Protein AF-A0A947CIT0-F1 (afdb_monomer)

pLDDT: mean 82.23, std 13.92, range [41.47, 97.0]

Mean predicted aligned error: 8.57 Å

Secondary structure (DSSP, 8-state):
-HHHHHHHHHHHHHHHHHTTT-HHHHHHHHHHHHHHHHHTT-TT----HHHHHHHHHHHHHHHHHHHHTTPSSP--HHHHHHHHHHHHHHHHHHHHHHHHHHSSSS-TTS-GGGGHHHHHHHHHHHHHHHHHHTT--HHHHHHHHHHHHHHHHHHHHHHHHHHTT-HHHHHHHHHHHHHHHHHHHHHHHHHHHT--------

Radius of gyration: 18.53 Å; Cα contacts (8 Å, |Δi|>4): 194; chains: 1; bounding box: 46×42×60 Å

Solvent-accessible surface area (backbone atoms only — not comparable to full-atom values): 10654 Å² total; per-residue (Å²): 112,73,68,60,56,50,52,44,53,49,49,53,51,47,34,68,68,47,28,82,81,37,58,35,58,30,31,48,41,53,7,50,51,53,25,47,62,54,37,67,84,43,75,69,36,55,65,33,58,66,34,50,51,50,17,50,50,44,26,51,48,44,49,54,31,42,61,32,55,67,43,82,75,68,87,46,75,66,38,52,49,50,34,50,51,54,52,50,52,51,49,49,52,48,47,49,50,9,26,75,60,50,76,33,67,63,60,88,89,35,57,77,76,25,58,54,40,44,52,49,47,51,53,49,47,53,51,50,51,49,65,71,30,74,88,43,64,43,56,64,26,24,53,50,46,51,51,54,55,61,56,46,53,39,46,46,52,17,21,48,27,45,22,61,66,38,54,69,62,17,48,54,41,38,51,51,35,53,50,50,54,49,51,55,51,50,54,49,52,59,60,60,70,63,76,65,79,86,72,80,86,126

Structure (mmCIF, N/CA/C/O backbone):
data_AF-A0A947CIT0-F1
#
_entry.id   AF-A0A947CIT0-F1
#
loop_
_atom_site.group_PDB
_atom_site.id
_atom_site.type_symbol
_atom_site.label_atom_id
_atom_site.label_alt_id
_atom_site.label_comp_id
_atom_site.label_asym_id
_atom_site.label_entity_id
_atom_site.label_seq_id
_atom_site.pdbx_PDB_ins_code
_atom_site.Cartn_x
_atom_site.Cartn_y
_atom_site.Cartn_z
_atom_site.occupancy
_atom_site.B_iso_or_equiv
_atom_site.auth_seq_id
_atom_site.auth_comp_id
_atom_site.auth_asym_id
_atom_site.auth_atom_id
_atom_site.pdbx_PDB_model_num
ATOM 1 N N . GLY A 1 1 ? 23.948 -4.197 2.571 1.00 47.12 1 GLY A N 1
ATOM 2 C CA . GLY A 1 1 ? 23.242 -5.017 3.576 1.00 47.12 1 GLY A CA 1
ATOM 3 C C . GLY A 1 1 ? 23.151 -4.313 4.918 1.00 47.12 1 GLY A C 1
ATOM 4 O O . GLY A 1 1 ? 22.131 -3.702 5.196 1.00 47.12 1 GLY A O 1
ATOM 5 N N . MET A 1 2 ? 24.228 -4.338 5.711 1.00 47.59 2 MET A N 1
ATOM 6 C CA . MET A 1 2 ? 24.248 -3.911 7.123 1.00 47.59 2 MET A CA 1
ATOM 7 C C . MET A 1 2 ? 23.732 -2.482 7.395 1.00 47.59 2 MET A C 1
ATOM 9 O O . MET A 1 2 ? 22.996 -2.280 8.356 1.00 47.59 2 MET A O 1
ATOM 13 N N . ASN A 1 3 ? 24.018 -1.517 6.513 1.00 56.19 3 ASN A N 1
ATOM 14 C CA . ASN A 1 3 ? 23.550 -0.131 6.671 1.00 56.19 3 ASN A CA 1
ATOM 15 C C . ASN A 1 3 ? 22.021 0.009 6.549 1.00 56.19 3 ASN A C 1
ATOM 17 O O . ASN A 1 3 ? 21.419 0.754 7.313 1.00 56.19 3 ASN A O 1
ATOM 21 N N . ILE A 1 4 ? 21.370 -0.739 5.648 1.00 60.84 4 ILE A N 1
ATOM 22 C CA . ILE A 1 4 ? 19.907 -0.676 5.444 1.00 60.84 4 ILE A CA 1
ATOM 23 C C . ILE A 1 4 ? 19.179 -1.299 6.640 1.00 60.84 4 ILE A C 1
ATOM 25 O O . ILE A 1 4 ? 18.171 -0.771 7.111 1.00 60.84 4 ILE A O 1
ATOM 29 N N . THR A 1 5 ? 19.725 -2.384 7.190 1.00 62.94 5 THR A N 1
ATOM 30 C CA . THR A 1 5 ? 19.199 -3.021 8.401 1.00 62.94 5 THR A CA 1
ATOM 31 C C . THR A 1 5 ? 19.305 -2.090 9.612 1.00 62.94 5 THR A C 1
ATOM 33 O O . THR A 1 5 ? 18.353 -1.983 10.381 1.00 62.94 5 THR A O 1
ATOM 36 N N . LEU A 1 6 ? 20.416 -1.351 9.741 1.00 57.78 6 LEU A N 1
ATOM 37 C CA . LEU A 1 6 ? 20.604 -0.334 10.781 1.00 57.78 6 LEU A CA 1
ATOM 38 C C . LEU A 1 6 ? 19.629 0.839 10.631 1.00 57.78 6 LEU A C 1
ATOM 40 O O . LEU A 1 6 ? 19.027 1.246 11.619 1.00 57.78 6 LEU A O 1
ATOM 44 N N . PHE A 1 7 ? 19.409 1.336 9.410 1.00 64.12 7 PHE A N 1
ATOM 45 C CA . PHE A 1 7 ? 18.396 2.364 9.149 1.00 64.12 7 PHE A CA 1
ATOM 46 C C . PHE A 1 7 ? 16.979 1.875 9.458 1.00 64.12 7 PHE A C 1
ATOM 48 O O . PHE A 1 7 ? 16.178 2.626 10.010 1.00 64.12 7 PHE A O 1
ATOM 55 N N . THR A 1 8 ? 16.677 0.608 9.170 1.00 59.50 8 THR A N 1
ATOM 56 C CA . THR A 1 8 ? 15.383 -0.004 9.507 1.00 59.50 8 THR A CA 1
ATOM 57 C C . THR A 1 8 ? 15.206 -0.087 11.021 1.00 59.50 8 THR A C 1
ATOM 59 O O . THR A 1 8 ? 14.190 0.359 11.549 1.00 59.50 8 THR A O 1
ATOM 62 N N . ALA A 1 9 ? 16.215 -0.586 11.739 1.00 58.84 9 ALA A N 1
ATOM 63 C CA . ALA A 1 9 ? 16.207 -0.664 13.197 1.00 58.84 9 ALA A CA 1
ATOM 64 C C . ALA A 1 9 ? 16.113 0.727 13.850 1.00 58.84 9 ALA A C 1
ATOM 66 O O . ALA A 1 9 ? 15.339 0.919 14.787 1.00 58.84 9 ALA A O 1
ATOM 67 N N . ALA A 1 10 ? 16.828 1.720 13.314 1.00 60.22 10 ALA A N 1
ATOM 68 C CA . ALA A 1 10 ? 16.750 3.110 13.751 1.00 60.22 10 ALA A CA 1
ATOM 69 C C . ALA A 1 10 ? 15.368 3.723 13.475 1.00 60.22 10 ALA A C 1
ATOM 71 O O . ALA A 1 10 ? 14.824 4.409 14.335 1.00 60.22 10 ALA A O 1
ATOM 72 N N . GLY A 1 11 ? 14.755 3.426 12.326 1.00 60.66 11 GLY A N 1
ATOM 73 C CA . GLY A 1 11 ? 13.383 3.827 12.009 1.00 60.66 11 GLY A CA 1
ATOM 74 C C . GLY A 1 11 ? 12.355 3.209 12.962 1.00 60.66 11 GLY A C 1
ATOM 75 O O . GLY A 1 11 ? 11.444 3.899 13.416 1.00 60.66 11 GLY A O 1
ATOM 76 N N . VAL A 1 12 ? 12.531 1.940 13.339 1.00 59.31 12 VAL A N 1
ATOM 77 C CA . VAL A 1 12 ? 11.700 1.261 14.350 1.00 59.31 12 VAL A CA 1
ATOM 78 C C . VAL A 1 12 ? 11.893 1.879 15.742 1.00 59.31 12 VAL A C 1
ATOM 80 O O . VAL A 1 12 ? 10.920 2.087 16.467 1.00 59.31 12 VAL A O 1
ATOM 83 N N . LEU A 1 13 ? 13.125 2.228 16.122 1.00 54.72 13 LEU A N 1
ATOM 84 C CA . LEU A 1 13 ? 13.412 2.921 17.385 1.00 54.72 13 LEU A CA 1
ATOM 85 C C . LEU A 1 13 ? 12.825 4.338 17.409 1.00 54.72 13 LEU A C 1
ATOM 87 O O . LEU A 1 13 ? 12.224 4.733 18.407 1.00 54.72 13 LEU A O 1
ATOM 91 N N . PHE A 1 14 ? 12.925 5.075 16.302 1.00 58.66 14 PHE A N 1
ATOM 92 C CA . PHE A 1 14 ? 12.300 6.386 16.139 1.00 58.66 14 PHE A CA 1
ATOM 93 C C . PHE A 1 14 ? 10.770 6.291 16.218 1.00 58.66 14 PHE A C 1
ATOM 95 O O . PHE A 1 14 ? 10.146 7.065 16.937 1.00 58.66 14 PHE A O 1
ATOM 102 N N . TYR A 1 15 ? 10.154 5.288 15.584 1.00 55.25 15 TYR A N 1
ATOM 103 C CA . TYR A 1 15 ? 8.725 4.998 15.750 1.00 55.25 15 TYR A CA 1
ATOM 104 C C . TYR A 1 15 ? 8.348 4.795 17.221 1.00 55.25 15 TYR A C 1
ATOM 106 O O . TYR A 1 15 ? 7.379 5.390 17.696 1.00 55.25 15 TYR A O 1
ATOM 114 N N . ASN A 1 16 ? 9.133 4.002 17.952 1.00 56.44 16 ASN A N 1
ATOM 115 C CA . ASN A 1 16 ? 8.895 3.749 19.371 1.00 56.44 16 ASN A CA 1
ATOM 116 C C . ASN A 1 16 ? 9.061 5.015 20.234 1.00 56.44 16 ASN A C 1
ATOM 118 O O . ASN A 1 16 ? 8.352 5.161 21.230 1.00 56.44 16 ASN A O 1
ATOM 122 N N . ALA A 1 17 ? 9.942 5.942 19.846 1.00 52.97 17 ALA A N 1
ATOM 123 C CA . ALA A 1 17 ? 10.183 7.195 20.563 1.00 52.97 17 ALA A CA 1
ATOM 124 C C . ALA A 1 17 ? 9.144 8.291 20.248 1.00 52.97 17 ALA A C 1
ATOM 126 O O . ALA A 1 17 ? 8.667 8.976 21.152 1.00 52.97 17 ALA A O 1
ATOM 127 N N . THR A 1 18 ? 8.770 8.465 18.977 1.00 55.25 18 THR A N 1
ATOM 128 C CA . THR A 1 18 ? 7.968 9.609 18.500 1.00 55.25 18 THR A CA 1
ATOM 129 C C . THR A 1 18 ? 6.501 9.252 18.254 1.00 55.25 18 THR A C 1
ATOM 131 O O . THR A 1 18 ? 5.612 10.090 18.432 1.00 55.25 18 THR A O 1
ATOM 134 N N . GLY A 1 19 ? 6.214 7.993 17.905 1.00 50.88 19 GLY A N 1
ATOM 135 C CA . GLY A 1 19 ? 4.862 7.510 17.606 1.00 50.88 19 GLY A CA 1
ATOM 136 C C . GLY A 1 19 ? 3.901 7.589 18.794 1.00 50.88 19 GLY A C 1
ATOM 137 O O . GLY A 1 19 ? 2.688 7.648 18.600 1.00 50.88 19 GLY A O 1
ATOM 138 N N . LYS A 1 20 ? 4.429 7.671 20.024 1.00 52.78 20 LYS A N 1
ATOM 139 C CA . LYS A 1 20 ? 3.636 7.848 21.249 1.00 52.78 20 LYS A CA 1
ATOM 140 C C . LYS A 1 20 ? 3.019 9.250 21.374 1.00 52.78 20 LYS A C 1
ATOM 142 O O . LYS A 1 20 ? 2.023 9.399 22.077 1.00 52.78 20 LYS A O 1
ATOM 147 N N . TYR A 1 21 ? 3.573 10.252 20.685 1.00 57.75 21 TYR A N 1
ATOM 148 C CA . TYR A 1 21 ? 3.187 11.660 20.853 1.00 57.75 21 TYR A CA 1
ATOM 149 C C . TYR A 1 21 ? 2.573 12.286 19.594 1.00 57.75 21 TYR A C 1
ATOM 151 O O . TYR A 1 21 ? 1.780 13.217 19.714 1.00 57.75 21 TYR A O 1
ATOM 159 N N . ILE A 1 22 ? 2.876 11.764 18.395 1.00 70.81 22 ILE A N 1
ATOM 160 C CA . ILE A 1 22 ? 2.323 12.265 17.125 1.00 70.81 22 ILE A CA 1
ATOM 161 C C . ILE A 1 22 ? 1.808 11.085 16.274 1.00 70.81 22 ILE A C 1
ATOM 163 O O . ILE A 1 22 ? 2.605 10.416 15.609 1.00 70.81 22 ILE A O 1
ATOM 167 N N . PRO A 1 23 ? 0.480 10.837 16.229 1.00 75.12 23 PRO A N 1
ATOM 168 C CA . PRO A 1 23 ? -0.116 9.717 15.487 1.00 75.12 23 PRO A CA 1
ATOM 169 C C . PRO A 1 23 ? 0.290 9.645 14.008 1.00 75.12 23 PRO A C 1
ATOM 171 O O . PRO A 1 23 ? 0.505 8.559 13.472 1.00 75.12 23 PRO A O 1
ATOM 174 N N . ALA A 1 24 ? 0.441 10.804 13.356 1.00 75.25 24 ALA A N 1
ATOM 175 C CA . ALA A 1 24 ? 0.842 10.909 11.952 1.00 75.25 24 ALA A CA 1
ATOM 176 C C . ALA A 1 24 ? 2.243 10.353 11.693 1.00 75.25 24 ALA A C 1
ATOM 178 O O . ALA A 1 24 ? 2.447 9.638 10.714 1.00 75.25 24 ALA A O 1
ATOM 179 N N . VAL A 1 25 ? 3.184 10.623 12.602 1.00 76.50 25 VAL A N 1
ATOM 180 C CA . VAL A 1 25 ? 4.543 10.082 12.515 1.00 76.50 25 VAL A CA 1
ATOM 181 C C . VAL A 1 25 ? 4.488 8.568 12.654 1.00 76.50 25 VAL A C 1
ATOM 183 O O . VAL A 1 25 ? 5.034 7.869 11.811 1.00 76.50 25 VAL A O 1
ATOM 186 N N . GLY A 1 26 ? 3.741 8.063 13.641 1.00 79.75 26 GLY A N 1
ATOM 187 C CA . GLY A 1 26 ? 3.588 6.627 13.852 1.00 79.75 26 GLY A CA 1
ATOM 188 C C . GLY A 1 26 ? 3.079 5.891 12.606 1.00 79.75 26 GLY A C 1
ATOM 189 O O . GLY A 1 26 ? 3.696 4.938 12.129 1.00 79.75 26 GLY A O 1
ATOM 190 N N . VAL A 1 27 ? 1.968 6.360 12.041 1.00 84.44 27 VAL A N 1
ATOM 191 C CA . VAL A 1 27 ? 1.357 5.758 10.848 1.00 84.44 27 VAL A CA 1
ATOM 192 C C . VAL A 1 27 ? 2.278 5.818 9.627 1.00 84.44 27 VAL A C 1
ATOM 194 O O . VAL A 1 27 ? 2.370 4.840 8.880 1.00 84.44 27 VAL A O 1
ATOM 197 N N 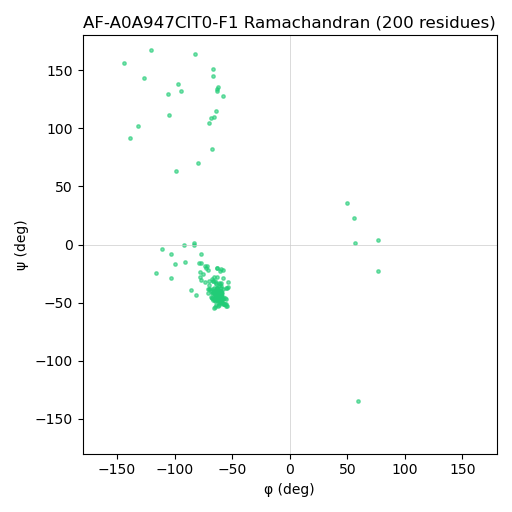. LEU A 1 28 ? 2.997 6.925 9.435 1.00 85.12 28 LEU A N 1
ATOM 198 C CA . LEU A 1 28 ? 3.967 7.045 8.351 1.00 85.12 28 LEU A CA 1
ATOM 199 C C . LEU A 1 28 ? 5.129 6.064 8.530 1.00 85.12 28 LEU A C 1
ATOM 201 O O . LEU A 1 28 ? 5.500 5.382 7.576 1.00 85.12 28 LEU A O 1
ATOM 205 N N . THR A 1 29 ? 5.670 5.934 9.745 1.00 83.81 29 THR A N 1
ATOM 206 C CA . THR A 1 29 ? 6.785 5.016 9.989 1.00 83.81 29 THR A CA 1
ATOM 207 C C . THR A 1 29 ? 6.394 3.562 9.763 1.00 83.81 29 THR A C 1
ATOM 209 O O . THR A 1 29 ? 7.212 2.813 9.246 1.00 83.81 29 THR A O 1
ATOM 212 N N . ILE A 1 30 ? 5.151 3.153 10.049 1.00 85.81 30 ILE A N 1
ATOM 213 C CA . ILE A 1 30 ? 4.672 1.806 9.685 1.00 85.81 30 ILE A CA 1
ATOM 214 C C . ILE A 1 30 ? 4.839 1.568 8.179 1.00 85.81 30 ILE A C 1
ATOM 216 O O . ILE A 1 30 ? 5.354 0.521 7.785 1.00 85.81 30 ILE A O 1
ATOM 220 N N . GLY A 1 31 ? 4.451 2.538 7.346 1.00 85.38 31 GLY A N 1
ATOM 221 C CA . GLY A 1 31 ? 4.656 2.468 5.898 1.00 85.38 31 GLY A CA 1
ATOM 222 C C . GLY A 1 31 ? 6.133 2.356 5.525 1.00 85.38 31 GLY A C 1
ATOM 223 O O . GLY A 1 31 ? 6.511 1.462 4.770 1.00 85.38 31 GLY A O 1
ATOM 224 N N . LEU A 1 32 ? 6.979 3.212 6.102 1.00 84.94 32 LEU A N 1
ATOM 225 C CA . LEU A 1 32 ? 8.422 3.224 5.832 1.00 84.94 32 LEU A CA 1
ATOM 226 C C . LEU A 1 32 ? 9.118 1.932 6.258 1.00 84.94 32 LEU A C 1
ATOM 228 O O . LEU A 1 32 ? 10.000 1.452 5.557 1.00 84.94 32 LEU A O 1
ATOM 232 N N . VAL A 1 33 ? 8.704 1.333 7.373 1.00 85.69 33 VAL A N 1
ATOM 233 C CA . VAL A 1 33 ? 9.224 0.042 7.833 1.00 85.69 33 VAL A CA 1
ATOM 234 C C . VAL A 1 33 ? 8.877 -1.053 6.825 1.00 85.69 33 VAL A C 1
ATOM 236 O O . VAL A 1 33 ? 9.736 -1.866 6.498 1.00 85.69 33 VAL A O 1
ATOM 239 N N . HIS A 1 34 ? 7.656 -1.073 6.280 1.00 85.12 34 HIS A N 1
ATOM 240 C CA . HIS A 1 34 ? 7.293 -2.039 5.234 1.00 85.12 34 HIS A CA 1
ATOM 241 C C . HIS A 1 34 ? 8.097 -1.812 3.946 1.00 85.12 34 HIS A C 1
ATOM 243 O O . HIS A 1 34 ? 8.578 -2.776 3.352 1.00 85.12 34 HIS A O 1
ATOM 249 N N . ALA A 1 35 ? 8.311 -0.551 3.558 1.00 84.12 35 ALA A N 1
ATOM 250 C CA . ALA A 1 35 ? 9.174 -0.202 2.433 1.00 84.12 35 ALA A CA 1
ATOM 251 C C . ALA A 1 35 ? 10.613 -0.707 2.641 1.00 84.12 35 ALA A C 1
ATOM 253 O O . ALA A 1 35 ? 11.190 -1.348 1.766 1.00 84.12 35 ALA A O 1
ATOM 254 N N . ALA A 1 36 ? 11.170 -0.478 3.832 1.00 83.19 36 ALA A N 1
ATOM 255 C CA . ALA A 1 36 ? 12.531 -0.864 4.181 1.00 83.19 36 ALA A CA 1
ATOM 256 C C . ALA A 1 36 ? 12.756 -2.381 4.095 1.00 83.19 36 ALA A C 1
ATOM 258 O O . ALA A 1 36 ? 13.774 -2.819 3.560 1.00 83.19 36 ALA A O 1
ATOM 259 N N . HIS A 1 37 ? 11.785 -3.193 4.527 1.00 82.50 37 HIS A N 1
ATOM 260 C CA . HIS A 1 37 ? 11.864 -4.650 4.375 1.00 82.50 37 HIS A CA 1
ATOM 261 C C . HIS A 1 37 ? 11.930 -5.085 2.906 1.00 82.50 37 HIS A C 1
ATOM 263 O O . HIS A 1 37 ? 12.650 -6.027 2.582 1.00 82.50 37 HIS A O 1
ATOM 269 N N . MET A 1 38 ? 11.232 -4.390 2.003 1.00 82.19 38 MET A N 1
ATOM 270 C CA . MET A 1 38 ? 11.294 -4.695 0.571 1.00 82.19 38 MET A CA 1
ATOM 271 C C . MET A 1 38 ? 12.603 -4.259 -0.097 1.00 82.19 38 MET A C 1
ATOM 273 O O . MET A 1 38 ? 12.953 -4.786 -1.151 1.00 82.19 38 MET A O 1
ATOM 277 N N . PHE A 1 39 ? 13.369 -3.362 0.523 1.00 78.69 39 PHE A N 1
ATOM 278 C CA . PHE A 1 39 ? 14.706 -3.008 0.046 1.00 78.69 39 PHE A CA 1
ATOM 279 C C . PHE A 1 39 ? 15.792 -4.015 0.408 1.00 78.69 39 PHE A C 1
ATOM 281 O O . PHE A 1 39 ? 16.858 -3.994 -0.202 1.00 78.69 39 PHE A O 1
ATOM 288 N N . ILE A 1 40 ? 15.533 -4.921 1.354 1.00 72.88 40 ILE A N 1
ATOM 289 C CA . ILE A 1 40 ? 16.475 -5.992 1.696 1.00 72.88 40 ILE A CA 1
ATOM 290 C C . ILE A 1 40 ? 16.811 -6.844 0.455 1.00 72.88 40 ILE A C 1
ATOM 292 O O . ILE A 1 40 ? 17.999 -6.997 0.168 1.00 72.88 40 ILE A O 1
ATOM 296 N N . PRO A 1 41 ? 15.827 -7.355 -0.319 1.00 71.25 41 PRO A N 1
ATOM 297 C CA . PRO A 1 41 ? 16.118 -8.039 -1.579 1.00 71.25 41 PRO A CA 1
ATOM 298 C C . PRO A 1 41 ? 16.455 -7.072 -2.731 1.00 71.25 41 PRO A C 1
ATOM 300 O O . PRO A 1 41 ? 17.251 -7.418 -3.600 1.00 71.25 41 PRO A O 1
ATOM 303 N N . ASN A 1 42 ? 15.903 -5.853 -2.738 1.00 70.75 42 ASN A N 1
ATOM 304 C CA . ASN A 1 42 ? 16.077 -4.866 -3.811 1.00 70.75 42 ASN A CA 1
ATOM 305 C C . ASN A 1 42 ? 17.159 -3.816 -3.483 1.00 70.75 42 ASN A C 1
ATOM 307 O O . ASN A 1 42 ? 16.884 -2.622 -3.360 1.00 70.75 42 ASN A O 1
ATOM 311 N N . HIS A 1 43 ? 18.403 -4.269 -3.326 1.00 68.12 43 HIS A N 1
ATOM 312 C CA . HIS A 1 43 ? 19.526 -3.410 -2.930 1.00 68.12 43 HIS A CA 1
ATOM 313 C C . HIS A 1 43 ? 19.993 -2.434 -4.024 1.00 68.12 43 HIS A C 1
ATOM 315 O O . HIS A 1 43 ? 20.665 -1.456 -3.708 1.00 68.12 43 HIS A O 1
ATOM 321 N N . GLN A 1 44 ? 19.647 -2.693 -5.288 1.00 65.44 44 GLN A N 1
ATOM 322 C CA . GLN A 1 44 ? 20.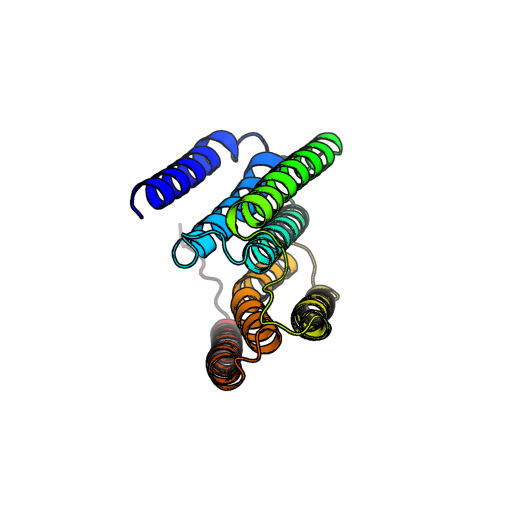017 -1.857 -6.439 1.00 65.44 44 GLN A CA 1
ATOM 323 C C . GLN A 1 44 ? 18.964 -0.791 -6.768 1.00 65.44 44 GLN A C 1
ATOM 325 O O . GLN A 1 44 ? 19.155 -0.015 -7.697 1.00 65.44 44 GLN A O 1
ATOM 330 N N . LEU A 1 45 ? 17.856 -0.745 -6.012 1.00 69.75 45 LEU A N 1
ATOM 331 C CA . LEU A 1 45 ? 16.729 0.165 -6.245 1.00 69.75 45 LEU A CA 1
ATOM 332 C C . LEU A 1 45 ? 16.133 0.060 -7.660 1.00 69.75 45 LEU A C 1
ATOM 334 O O . LEU A 1 45 ? 15.458 0.979 -8.111 1.00 69.75 45 LEU A O 1
ATOM 338 N N . SER A 1 46 ? 16.325 -1.073 -8.339 1.00 70.06 46 SER A N 1
ATOM 339 C CA . SER A 1 46 ? 15.964 -1.249 -9.750 1.00 70.06 46 SER A CA 1
ATOM 340 C C . SER A 1 46 ? 14.456 -1.194 -9.987 1.00 70.06 46 SER A C 1
ATOM 342 O O . SER A 1 46 ? 14.008 -0.798 -11.055 1.00 70.06 46 SER A O 1
ATOM 344 N N . PHE A 1 47 ? 13.658 -1.577 -8.983 1.00 78.31 47 PHE A N 1
ATOM 345 C CA . PHE A 1 47 ? 12.200 -1.557 -9.090 1.00 78.31 47 PHE A CA 1
ATOM 346 C C . PHE A 1 47 ? 11.518 -1.046 -7.816 1.00 78.31 47 PHE A C 1
ATOM 348 O O . PHE A 1 47 ? 11.240 -1.796 -6.878 1.00 78.31 47 PHE A O 1
ATOM 355 N N . THR A 1 48 ? 11.263 0.263 -7.758 1.00 88.12 48 THR A N 1
ATOM 356 C CA . THR A 1 48 ? 10.727 0.944 -6.564 1.00 88.12 48 THR A CA 1
ATOM 357 C C . THR A 1 48 ? 9.199 1.027 -6.523 1.00 88.12 48 THR A C 1
ATOM 359 O O . THR A 1 48 ? 8.638 1.252 -5.450 1.00 88.12 48 THR A O 1
ATOM 36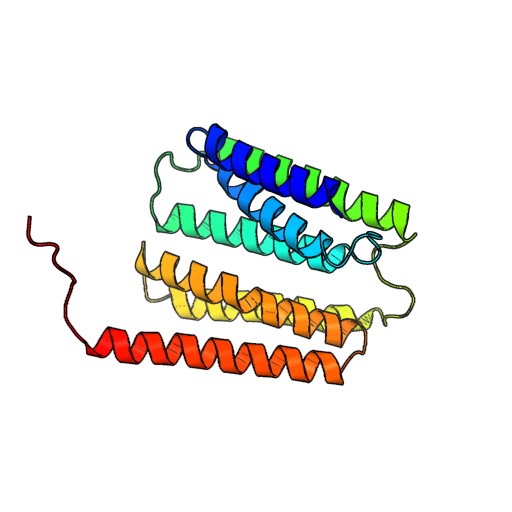2 N N . LEU A 1 49 ? 8.497 0.776 -7.637 1.00 90.94 49 LEU A N 1
ATOM 363 C CA . LEU A 1 49 ? 7.027 0.790 -7.686 1.00 90.94 49 LEU A CA 1
ATOM 364 C C . LEU A 1 49 ? 6.360 -0.227 -6.734 1.00 90.94 49 LEU A C 1
ATOM 366 O O . LEU A 1 49 ? 5.422 0.166 -6.031 1.00 90.94 49 LEU A O 1
ATOM 370 N N . PRO A 1 50 ? 6.829 -1.488 -6.615 1.00 90.44 50 PRO A N 1
ATOM 371 C CA . PRO A 1 50 ? 6.291 -2.422 -5.625 1.00 90.44 50 PRO A CA 1
ATOM 372 C C . PRO A 1 50 ? 6.487 -1.944 -4.188 1.00 90.44 50 PRO A C 1
ATOM 374 O O . PRO A 1 50 ? 5.564 -2.019 -3.377 1.00 90.44 50 PRO A O 1
ATOM 377 N N . VAL A 1 51 ? 7.668 -1.391 -3.897 1.00 91.62 51 VAL A N 1
ATOM 378 C CA . VAL A 1 51 ? 8.020 -0.837 -2.583 1.00 91.62 51 VAL A CA 1
ATOM 379 C C . VAL A 1 51 ? 7.078 0.313 -2.229 1.00 91.62 51 VAL A C 1
ATOM 381 O O . VAL A 1 51 ? 6.538 0.371 -1.123 1.00 91.62 51 VAL A O 1
ATOM 384 N N . TRP A 1 52 ? 6.825 1.201 -3.192 1.00 94.12 52 TRP A N 1
ATOM 385 C CA . TRP A 1 52 ? 5.939 2.348 -3.027 1.00 94.12 52 TRP A CA 1
ATOM 386 C C . TRP A 1 52 ? 4.485 1.932 -2.796 1.00 94.12 52 TRP A C 1
ATOM 388 O O . TRP A 1 52 ? 3.815 2.477 -1.911 1.00 94.12 52 TRP A O 1
ATOM 398 N N . LEU A 1 53 ? 4.000 0.938 -3.545 1.00 94.62 53 LEU A N 1
ATOM 399 C CA . LEU A 1 53 ? 2.651 0.406 -3.375 1.00 94.62 53 LEU A CA 1
ATOM 400 C C . LEU A 1 53 ? 2.465 -0.189 -1.975 1.00 94.62 53 LEU A C 1
ATOM 402 O O . LEU A 1 53 ? 1.470 0.089 -1.304 1.00 94.62 53 LEU A O 1
ATOM 406 N N . VAL A 1 54 ? 3.438 -0.974 -1.516 1.00 93.25 54 VAL A N 1
ATOM 407 C CA . VAL A 1 54 ? 3.427 -1.590 -0.188 1.00 93.25 54 VAL A CA 1
ATOM 408 C C . VAL A 1 54 ? 3.460 -0.545 0.923 1.00 93.25 54 VAL A C 1
ATOM 410 O O . VAL A 1 54 ? 2.643 -0.621 1.844 1.00 93.25 54 VAL A O 1
ATOM 413 N N . MET A 1 55 ? 4.336 0.456 0.808 1.00 94.38 55 MET A N 1
ATOM 414 C CA . MET A 1 55 ? 4.400 1.591 1.731 1.00 94.38 55 MET A CA 1
ATOM 415 C C . MET A 1 55 ? 3.039 2.281 1.837 1.00 94.38 55 MET A C 1
ATOM 417 O O . MET A 1 55 ? 2.496 2.437 2.929 1.00 94.38 55 MET A O 1
ATOM 421 N N . THR A 1 56 ? 2.466 2.643 0.688 1.00 95.31 56 THR A N 1
ATOM 422 C CA . THR A 1 56 ? 1.191 3.359 0.597 1.00 95.31 56 THR A CA 1
ATOM 423 C C . THR A 1 56 ? 0.057 2.538 1.193 1.00 95.31 56 THR A C 1
ATOM 425 O O . THR A 1 56 ? -0.703 3.038 2.020 1.00 95.31 56 THR A O 1
ATOM 428 N N . HIS A 1 57 ? -0.028 1.256 0.843 1.00 95.38 57 HIS A N 1
ATOM 429 C CA . HIS A 1 57 ? -1.022 0.345 1.397 1.00 95.38 57 HIS A CA 1
ATOM 430 C C . HIS A 1 57 ? -0.910 0.240 2.919 1.00 95.38 57 HIS A C 1
ATOM 432 O O . HIS A 1 57 ? -1.909 0.396 3.618 1.00 95.38 57 HIS A O 1
ATOM 438 N N . ALA A 1 58 ? 0.294 0.029 3.454 1.00 93.44 58 ALA A N 1
ATOM 439 C CA . ALA A 1 58 ? 0.513 -0.068 4.894 1.00 93.44 58 ALA A CA 1
ATOM 440 C C . ALA A 1 58 ? 0.126 1.232 5.624 1.00 93.44 58 ALA A C 1
ATOM 442 O O . ALA A 1 58 ? -0.569 1.176 6.641 1.00 93.44 58 ALA A O 1
ATOM 443 N N . THR A 1 59 ? 0.489 2.398 5.079 1.00 93.50 59 THR A N 1
ATOM 444 C CA . THR A 1 59 ? 0.101 3.713 5.614 1.00 93.50 59 THR A CA 1
ATOM 445 C C . THR A 1 59 ? -1.415 3.906 5.604 1.00 93.50 59 THR A C 1
ATOM 447 O O . THR A 1 59 ? -1.997 4.309 6.615 1.00 93.50 59 THR A O 1
ATOM 450 N N . VAL A 1 60 ? -2.084 3.579 4.497 1.00 94.44 60 VAL A N 1
ATOM 451 C CA . VAL A 1 60 ? -3.544 3.684 4.370 1.00 94.44 60 VAL A CA 1
ATOM 452 C C . VAL A 1 60 ? -4.237 2.773 5.385 1.00 94.44 60 VAL A C 1
ATOM 454 O O . VAL A 1 60 ? -5.126 3.219 6.112 1.00 94.44 60 VAL A O 1
ATOM 457 N N . ILE A 1 61 ? -3.794 1.520 5.507 1.00 94.69 61 ILE A N 1
ATOM 458 C CA . ILE A 1 61 ? -4.359 0.564 6.464 1.00 94.69 61 ILE A CA 1
ATOM 459 C C . ILE A 1 61 ? -4.164 1.025 7.897 1.00 94.69 61 ILE A C 1
ATOM 461 O O . ILE A 1 61 ? -5.125 1.029 8.663 1.00 94.69 61 ILE A O 1
ATOM 465 N N . ALA A 1 62 ? -2.955 1.451 8.257 1.00 91.25 62 ALA A N 1
ATOM 466 C CA . ALA A 1 62 ? -2.666 1.969 9.585 1.00 91.25 62 ALA A CA 1
ATOM 467 C C . ALA A 1 62 ? -3.523 3.205 9.915 1.00 91.25 62 ALA A C 1
ATOM 469 O O . ALA A 1 62 ? -4.029 3.303 11.032 1.00 91.25 62 ALA A O 1
ATOM 470 N N . THR A 1 63 ? -3.772 4.085 8.939 1.00 91.88 63 THR A N 1
ATOM 471 C CA . THR A 1 63 ? -4.668 5.244 9.096 1.00 91.88 63 THR A CA 1
ATOM 472 C C . THR A 1 63 ? -6.103 4.813 9.401 1.00 91.88 63 THR A C 1
ATOM 474 O O . THR A 1 63 ? -6.680 5.242 10.402 1.00 91.88 63 THR A O 1
ATOM 477 N N . PHE A 1 64 ? -6.678 3.929 8.578 1.00 92.62 64 PHE A N 1
ATOM 478 C CA . PHE A 1 64 ? -8.043 3.436 8.785 1.00 92.62 64 PHE A CA 1
ATOM 479 C C . PHE A 1 64 ? -8.185 2.681 10.104 1.00 92.62 64 PHE A C 1
ATOM 481 O O . PHE A 1 64 ? -9.150 2.882 10.834 1.00 92.62 64 PHE A O 1
ATOM 488 N N . VAL A 1 65 ? -7.213 1.833 10.430 1.00 92.25 65 VAL A N 1
ATOM 489 C CA . VAL A 1 65 ? -7.163 1.098 11.693 1.00 92.25 65 VAL A CA 1
ATOM 490 C C . VAL A 1 65 ? -7.123 2.049 12.883 1.00 92.25 65 VAL A C 1
ATOM 492 O O . VAL A 1 65 ? -7.861 1.834 13.837 1.00 92.25 65 VAL A O 1
ATOM 495 N N . HIS A 1 66 ? -6.294 3.094 12.844 1.00 89.50 66 HIS A N 1
ATOM 496 C CA . HIS A 1 66 ? -6.211 4.072 13.932 1.00 89.50 66 HIS A CA 1
ATOM 497 C C . HIS A 1 66 ? -7.554 4.765 14.168 1.00 89.50 66 HIS A C 1
ATOM 499 O O . HIS A 1 66 ? -7.963 4.924 15.317 1.00 89.50 66 HIS A O 1
ATOM 505 N N . GLY A 1 67 ? -8.255 5.118 13.085 1.00 88.31 67 GLY A N 1
ATOM 506 C CA . GLY A 1 67 ? -9.609 5.669 13.150 1.00 88.31 67 GLY A CA 1
ATOM 507 C C . GLY A 1 67 ? -10.631 4.675 13.706 1.00 88.31 67 GLY A C 1
ATOM 508 O O . GLY A 1 67 ? -11.383 5.014 14.611 1.00 88.31 67 GLY A O 1
ATOM 509 N N . LEU A 1 68 ? -10.631 3.432 13.216 1.00 89.06 68 LEU A N 1
ATOM 510 C CA . LEU A 1 68 ? -11.559 2.381 13.651 1.00 89.06 68 LEU A CA 1
ATOM 511 C C . LEU A 1 68 ? -11.327 1.923 15.101 1.00 89.06 68 LEU A C 1
ATOM 513 O O . LEU A 1 68 ? -12.264 1.484 15.761 1.00 89.06 68 LEU A O 1
ATOM 517 N N . GLU A 1 69 ? -10.094 1.994 15.601 1.00 88.62 69 GLU A N 1
ATOM 518 C CA . GLU A 1 69 ? -9.766 1.689 16.999 1.00 88.62 69 GLU A CA 1
ATOM 519 C C . GLU A 1 69 ? -10.005 2.874 17.943 1.00 88.62 69 GLU A C 1
ATOM 521 O O . GLU A 1 69 ? -9.764 2.734 19.140 1.00 88.62 69 GLU A O 1
ATOM 526 N N . ASP A 1 70 ? -10.453 4.026 17.425 1.00 84.56 70 ASP A N 1
ATOM 527 C CA . ASP A 1 70 ? -10.651 5.260 18.196 1.00 84.56 70 ASP A CA 1
ATOM 528 C C . ASP A 1 70 ? -9.409 5.621 19.042 1.00 84.56 70 ASP A C 1
ATOM 530 O O . ASP A 1 70 ? -9.493 6.123 20.171 1.00 84.56 70 ASP A O 1
ATOM 534 N N . LYS A 1 71 ? -8.214 5.340 18.496 1.00 79.81 71 LYS A N 1
ATOM 535 C CA . LYS A 1 71 ? -6.953 5.531 19.215 1.00 79.81 71 LYS A CA 1
ATOM 536 C C . LYS A 1 71 ? -6.752 7.002 19.558 1.00 79.81 71 LYS A C 1
ATOM 538 O O . LYS A 1 71 ? -6.939 7.895 18.731 1.00 79.81 71 LYS A O 1
ATOM 543 N N . ARG A 1 72 ? -6.327 7.242 20.799 1.00 79.56 72 ARG A N 1
ATOM 544 C CA . ARG A 1 72 ? -5.960 8.570 21.300 1.00 79.56 72 ARG A CA 1
ATOM 545 C C . ARG A 1 72 ? -4.437 8.754 21.212 1.00 79.56 72 ARG A C 1
ATOM 547 O O . ARG A 1 72 ? -3.726 7.814 21.566 1.00 79.56 72 ARG A O 1
ATOM 554 N N . PRO A 1 73 ? -3.935 9.929 20.789 1.00 78.69 73 PRO A N 1
ATOM 555 C CA . PRO A 1 73 ? -4.683 11.087 20.286 1.00 78.69 73 PRO A CA 1
ATOM 556 C C . PRO A 1 73 ? -5.383 10.802 18.946 1.00 78.69 73 PRO A C 1
ATOM 558 O O . PRO A 1 73 ? -4.863 10.064 18.106 1.00 78.69 73 PRO A O 1
ATOM 561 N N . ARG A 1 74 ? -6.570 11.393 18.748 1.00 80.75 74 ARG A N 1
ATOM 562 C CA . ARG A 1 74 ? -7.281 11.324 17.462 1.00 80.75 74 ARG A CA 1
ATOM 563 C C . ARG A 1 74 ? -6.497 12.091 16.397 1.00 80.75 74 ARG A C 1
ATOM 565 O O . ARG A 1 74 ? -5.813 13.061 16.716 1.00 80.75 74 ARG A O 1
ATOM 572 N N . PHE A 1 75 ? -6.634 11.677 15.140 1.00 78.44 75 PHE A N 1
ATOM 573 C CA . PHE A 1 75 ? -6.117 12.452 14.018 1.00 78.44 75 PHE A CA 1
ATOM 574 C C . PHE A 1 75 ? -6.840 13.793 13.933 1.00 78.44 75 PHE A C 1
ATOM 576 O O . PHE A 1 75 ? -8.039 13.842 13.661 1.00 78.44 75 PHE A O 1
ATOM 583 N N . ASP A 1 76 ? -6.110 14.878 14.153 1.00 82.00 76 ASP A N 1
ATOM 584 C CA . ASP A 1 76 ? -6.574 16.202 13.787 1.00 82.00 76 ASP A CA 1
ATOM 585 C C . ASP A 1 76 ? -6.307 16.454 12.293 1.00 82.00 76 ASP A C 1
ATOM 587 O O . ASP A 1 76 ? -5.530 15.756 11.629 1.00 82.00 76 ASP A O 1
ATOM 591 N N . ARG A 1 77 ? -6.963 17.473 11.729 1.00 82.06 77 ARG A N 1
ATOM 592 C CA . ARG A 1 77 ? -6.815 17.804 10.304 1.00 82.06 77 ARG A CA 1
ATOM 593 C C . ARG A 1 77 ? -5.364 18.147 9.948 1.00 82.06 77 ARG A C 1
ATOM 595 O O . ARG A 1 77 ? -4.927 17.824 8.847 1.00 82.06 77 ARG A O 1
ATOM 602 N N . ARG A 1 78 ? -4.608 18.760 10.869 1.00 78.25 78 ARG A N 1
ATOM 603 C CA . ARG A 1 78 ? -3.189 19.088 10.652 1.00 78.25 78 ARG A CA 1
ATOM 604 C C . ARG A 1 78 ? -2.325 17.832 10.638 1.00 78.25 78 ARG A C 1
ATOM 606 O O . ARG A 1 78 ? -1.450 17.730 9.790 1.00 78.25 78 ARG A O 1
ATOM 613 N N . GLY A 1 79 ? -2.609 16.854 11.493 1.00 80.50 79 GLY A N 1
ATOM 614 C CA . GLY A 1 79 ? -1.965 15.546 11.495 1.00 80.50 79 GLY A CA 1
ATOM 615 C C . GLY A 1 79 ? -2.193 14.775 10.197 1.00 80.50 79 GLY A C 1
ATOM 616 O O . GLY A 1 79 ? -1.252 14.185 9.677 1.00 80.50 79 GLY A O 1
ATOM 617 N N . LEU A 1 80 ? -3.397 14.834 9.616 1.00 85.38 80 LEU A N 1
ATOM 618 C CA . LEU A 1 80 ? -3.661 14.247 8.294 1.00 85.38 80 LEU A CA 1
ATOM 619 C C . LEU A 1 80 ? -2.898 14.961 7.171 1.00 85.38 80 LEU A C 1
ATOM 621 O O . LEU A 1 80 ? -2.347 14.299 6.296 1.00 85.38 80 LEU A O 1
ATOM 625 N N . VAL A 1 81 ? -2.821 16.295 7.208 1.00 83.19 81 VAL A N 1
ATOM 626 C CA . VAL A 1 81 ? -2.007 17.066 6.251 1.00 83.19 81 VAL A CA 1
ATOM 627 C C . VAL A 1 81 ? -0.525 16.720 6.404 1.00 83.19 81 VAL A C 1
ATOM 629 O O . VAL A 1 81 ? 0.136 16.445 5.409 1.00 83.19 81 VAL A O 1
ATOM 632 N N . GLY A 1 82 ? -0.012 16.659 7.634 1.00 80.25 82 GLY A N 1
ATOM 633 C CA . GLY A 1 82 ? 1.368 16.266 7.919 1.00 80.25 82 GLY A CA 1
ATOM 634 C C . GLY A 1 82 ? 1.681 14.840 7.462 1.00 80.25 82 GLY A C 1
ATOM 635 O O . GLY A 1 82 ? 2.732 14.608 6.871 1.00 80.25 82 GLY A O 1
ATOM 636 N N . LEU A 1 83 ? 0.747 13.903 7.654 1.00 87.44 83 LEU A N 1
ATOM 637 C CA . LEU A 1 83 ? 0.846 12.546 7.115 1.00 87.44 83 LEU A CA 1
ATOM 638 C C . LEU A 1 83 ? 0.920 12.562 5.583 1.00 87.44 83 LEU A C 1
ATOM 640 O O . LEU A 1 83 ? 1.772 11.885 5.017 1.00 87.44 83 LEU A O 1
ATOM 644 N N . GLY A 1 84 ? 0.068 13.351 4.923 1.00 87.75 84 GLY A N 1
ATOM 645 C CA . GLY A 1 84 ? 0.075 13.510 3.469 1.00 87.75 84 GLY A CA 1
ATOM 646 C C . GLY A 1 84 ? 1.380 14.107 2.939 1.00 87.75 84 GLY A C 1
ATOM 647 O O . GLY A 1 84 ? 1.940 13.581 1.982 1.00 87.75 84 GLY A O 1
ATOM 648 N N . ILE A 1 85 ? 1.905 15.150 3.591 1.00 82.62 85 ILE A N 1
ATOM 649 C CA . ILE A 1 85 ? 3.197 15.764 3.247 1.00 82.62 85 ILE A CA 1
ATOM 650 C C . ILE A 1 85 ? 4.329 14.752 3.421 1.00 82.62 85 ILE A C 1
ATOM 652 O O . ILE A 1 85 ? 5.135 14.579 2.513 1.00 82.62 85 ILE A O 1
ATOM 656 N N . GLY A 1 86 ? 4.380 14.058 4.560 1.00 82.81 86 GLY A N 1
ATOM 657 C CA . GLY A 1 86 ? 5.412 13.059 4.826 1.00 82.81 86 GLY A CA 1
ATOM 658 C C . GLY A 1 86 ? 5.351 11.888 3.846 1.00 82.81 86 GLY A C 1
ATOM 659 O O . GLY A 1 86 ? 6.376 11.493 3.295 1.00 82.81 86 GLY A O 1
ATOM 660 N N . TRP A 1 87 ? 4.155 11.371 3.564 1.00 91.50 87 TRP A N 1
ATOM 661 C CA . TRP A 1 87 ? 3.954 10.345 2.541 1.00 91.50 87 TRP A CA 1
ATOM 662 C C . TRP A 1 87 ? 4.375 10.835 1.151 1.00 91.50 87 TRP A C 1
ATOM 664 O O . TRP A 1 87 ? 5.045 10.099 0.430 1.00 91.50 87 TRP A O 1
ATOM 674 N N . GLY A 1 88 ? 4.038 12.075 0.783 1.00 87.56 88 GLY A N 1
ATOM 675 C CA . GLY A 1 88 ? 4.425 12.678 -0.493 1.00 87.56 88 GLY A CA 1
ATOM 676 C C . GLY A 1 88 ? 5.938 12.848 -0.623 1.00 87.56 88 GLY A C 1
ATOM 677 O O . GLY A 1 88 ? 6.512 12.443 -1.631 1.00 87.56 88 GLY A O 1
ATOM 678 N N . PHE A 1 89 ? 6.594 13.356 0.424 1.00 86.69 89 PHE A N 1
ATOM 679 C CA . PHE A 1 89 ? 8.050 13.479 0.497 1.00 86.69 89 PHE A CA 1
ATOM 680 C C . PHE A 1 89 ? 8.738 12.124 0.295 1.00 86.69 89 PHE A C 1
ATOM 682 O O . PHE A 1 89 ? 9.594 11.991 -0.576 1.00 86.69 89 PHE A O 1
ATOM 689 N N . TRP A 1 90 ? 8.327 11.098 1.046 1.00 88.62 90 TRP A N 1
ATOM 690 C CA . TRP A 1 90 ? 8.921 9.766 0.927 1.00 88.62 90 TRP A CA 1
ATOM 691 C C . TRP A 1 90 ? 8.573 9.070 -0.384 1.00 88.62 90 TRP A C 1
ATOM 693 O O . TRP A 1 90 ? 9.407 8.343 -0.910 1.00 88.62 90 TRP A O 1
ATOM 703 N N . SER A 1 91 ? 7.392 9.323 -0.953 1.00 89.75 91 SER A N 1
ATOM 704 C CA . SER A 1 91 ? 7.040 8.847 -2.293 1.00 89.75 91 SER A CA 1
ATOM 705 C C . SER A 1 91 ? 7.959 9.453 -3.350 1.00 89.75 91 SER A C 1
ATOM 707 O O . SER A 1 91 ? 8.498 8.720 -4.174 1.00 89.75 91 SER A O 1
ATOM 709 N N . ALA A 1 92 ? 8.192 10.767 -3.295 1.00 87.44 92 ALA A N 1
ATOM 710 C CA . ALA A 1 92 ? 9.100 11.454 -4.207 1.00 87.44 92 ALA A CA 1
ATOM 711 C C . ALA A 1 92 ? 10.546 10.969 -4.039 1.00 87.44 92 ALA A C 1
ATOM 713 O O . ALA A 1 92 ? 11.207 10.683 -5.032 1.00 87.44 92 ALA A O 1
ATOM 714 N N . ALA A 1 93 ? 11.018 10.807 -2.800 1.00 86.44 93 ALA A N 1
ATOM 715 C CA . ALA A 1 93 ? 12.353 10.286 -2.521 1.00 86.44 93 ALA A CA 1
ATOM 716 C C . ALA A 1 93 ? 12.528 8.847 -3.036 1.00 86.44 93 ALA A C 1
ATOM 718 O O . ALA A 1 93 ? 13.517 8.544 -3.693 1.00 86.44 93 ALA A O 1
ATOM 719 N N . LEU A 1 94 ? 11.551 7.972 -2.781 1.00 88.19 94 LEU A N 1
ATOM 720 C CA . LEU A 1 94 ? 11.562 6.567 -3.187 1.00 88.19 94 LEU A CA 1
ATOM 721 C C . LEU A 1 94 ? 11.545 6.400 -4.711 1.00 88.19 94 LEU A C 1
ATOM 723 O O . LEU A 1 94 ? 12.369 5.681 -5.276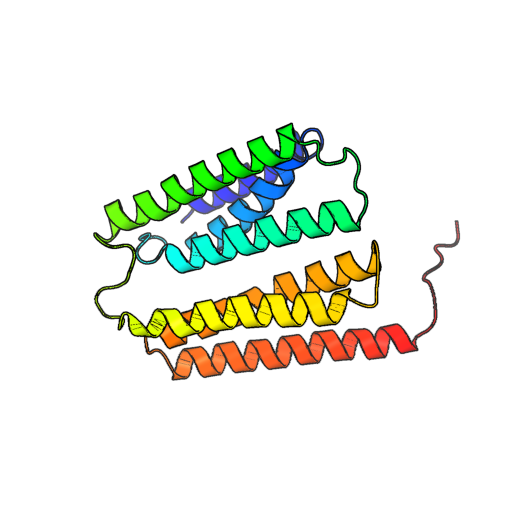 1.00 88.19 94 LEU A O 1
ATOM 727 N N . LEU A 1 95 ? 10.596 7.056 -5.375 1.00 89.44 95 LEU A N 1
ATOM 728 C CA . LEU A 1 95 ? 10.437 6.972 -6.823 1.00 89.44 95 LEU A CA 1
ATOM 729 C C . LEU A 1 95 ? 11.583 7.697 -7.535 1.00 89.44 95 LEU A C 1
ATOM 731 O O . LEU A 1 95 ? 12.156 7.152 -8.472 1.00 89.44 95 LEU A O 1
ATOM 735 N N . GLY A 1 96 ? 11.982 8.872 -7.041 1.00 86.31 96 GLY A N 1
ATOM 736 C CA . GLY A 1 96 ? 13.119 9.629 -7.560 1.00 86.31 96 GLY A CA 1
ATOM 737 C C . GLY A 1 96 ? 14.433 8.858 -7.456 1.00 86.31 96 GLY A C 1
ATOM 738 O O . GLY A 1 96 ? 15.168 8.792 -8.436 1.00 86.31 96 GLY A O 1
ATOM 739 N N . ALA A 1 97 ? 14.703 8.202 -6.322 1.00 85.62 97 ALA A N 1
ATOM 740 C CA . ALA A 1 97 ? 15.869 7.332 -6.183 1.00 85.62 97 ALA A CA 1
ATOM 741 C C . ALA A 1 97 ?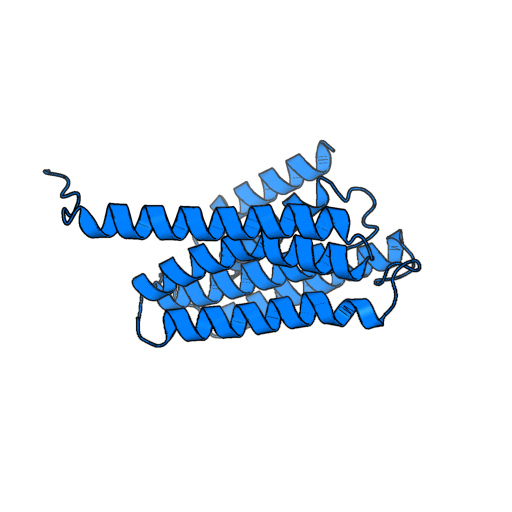 15.836 6.168 -7.187 1.00 85.62 97 ALA A C 1
ATOM 743 O O . ALA A 1 97 ? 16.855 5.875 -7.800 1.00 85.62 97 ALA A O 1
ATOM 744 N N . GLY A 1 98 ? 14.664 5.564 -7.416 1.00 85.81 98 GLY A N 1
ATOM 745 C CA . GLY A 1 98 ? 14.491 4.537 -8.449 1.00 85.81 98 GLY A CA 1
ATOM 746 C C . GLY A 1 98 ? 14.840 5.038 -9.852 1.00 85.81 98 GLY A C 1
ATOM 747 O O . GLY A 1 98 ? 15.621 4.396 -10.542 1.00 85.81 98 GLY A O 1
ATOM 748 N N . VAL A 1 99 ? 14.346 6.218 -10.250 1.00 87.31 99 VAL A N 1
ATOM 749 C CA . VAL A 1 99 ? 14.684 6.824 -11.555 1.00 87.31 99 VAL A CA 1
ATOM 750 C C . VAL A 1 99 ? 16.174 7.122 -11.666 1.00 87.31 99 VAL A C 1
ATOM 752 O O . VAL A 1 99 ? 16.778 6.842 -12.694 1.00 87.31 99 VAL A O 1
ATOM 755 N N . LEU A 1 100 ? 16.786 7.675 -10.619 1.00 86.62 100 LEU A N 1
ATOM 756 C CA . LEU A 1 100 ? 18.213 8.000 -10.635 1.00 86.62 100 LEU A CA 1
ATOM 757 C C . LEU A 1 100 ? 19.099 6.748 -10.691 1.00 86.62 100 LEU A C 1
ATOM 759 O O . LEU A 1 100 ? 20.188 6.807 -11.253 1.00 86.62 100 LEU A O 1
ATOM 763 N N . SER A 1 101 ? 18.656 5.630 -10.109 1.00 84.38 101 SER A N 1
ATOM 764 C CA . SER A 1 101 ? 19.405 4.370 -10.108 1.00 84.38 101 SER A CA 1
ATOM 765 C C . SER A 1 101 ? 19.173 3.517 -11.357 1.00 84.38 101 SER A C 1
ATOM 767 O O . SER A 1 101 ? 20.120 2.915 -11.851 1.00 84.38 101 SER A O 1
ATOM 769 N N . ALA A 1 102 ? 17.940 3.455 -11.863 1.00 81.75 102 ALA A N 1
ATOM 770 C CA . ALA A 1 102 ? 17.534 2.546 -12.937 1.00 81.75 102 ALA A CA 1
ATOM 771 C C . ALA A 1 102 ? 17.202 3.250 -14.265 1.00 81.75 102 ALA A C 1
ATOM 773 O O . ALA A 1 102 ? 16.866 2.587 -15.238 1.00 81.75 102 ALA A O 1
ATOM 774 N N . GLY A 1 103 ? 17.227 4.584 -14.318 1.00 82.25 103 GLY A N 1
ATOM 775 C CA . GLY A 1 103 ? 16.863 5.385 -15.496 1.00 82.25 103 GLY A CA 1
ATOM 776 C C . GLY A 1 103 ? 15.353 5.512 -15.745 1.00 82.25 103 GLY A C 1
ATOM 777 O O . GLY A 1 103 ? 14.911 6.482 -16.358 1.00 82.25 103 GLY A O 1
ATOM 778 N N . SER A 1 104 ? 14.543 4.587 -15.225 1.00 84.38 104 SER A N 1
ATOM 779 C CA . SER A 1 104 ? 13.086 4.547 -15.383 1.00 84.38 104 SER A CA 1
ATOM 780 C C . SER A 1 104 ? 12.400 4.039 -14.109 1.00 84.38 104 SER A C 1
ATOM 782 O O . SER A 1 104 ? 12.989 3.322 -13.304 1.00 84.38 104 SER A O 1
ATOM 784 N N . LEU A 1 105 ? 11.125 4.401 -13.919 1.00 83.25 105 LEU A N 1
ATOM 785 C CA . LEU A 1 105 ? 10.270 3.802 -12.880 1.00 83.25 105 LEU A CA 1
ATOM 786 C C . LEU A 1 105 ? 9.753 2.418 -13.272 1.00 83.25 105 LEU A C 1
ATOM 788 O O . LEU A 1 105 ? 9.427 1.605 -12.405 1.00 83.25 105 LEU A O 1
ATOM 792 N N . TRP A 1 106 ? 9.614 2.192 -14.576 1.00 85.12 106 TRP A N 1
ATOM 793 C CA . TRP A 1 106 ? 9.111 0.954 -15.140 1.00 85.12 106 TRP A CA 1
ATOM 794 C C . TRP A 1 106 ? 10.274 0.168 -15.755 1.00 85.12 106 TRP A C 1
ATOM 796 O O . TRP A 1 106 ? 11.024 0.762 -16.534 1.00 85.12 106 TRP A O 1
ATOM 806 N N . PRO A 1 107 ? 10.430 -1.125 -15.426 1.00 81.38 107 PRO A N 1
ATOM 807 C CA . PRO A 1 107 ? 11.497 -1.943 -15.985 1.00 81.38 107 PRO A CA 1
ATOM 808 C C . PRO A 1 107 ? 11.329 -2.063 -17.502 1.00 81.38 107 PRO A C 1
ATOM 810 O O . PRO A 1 107 ? 10.219 -2.292 -17.986 1.00 81.38 107 PRO A O 1
ATOM 813 N N . GLU A 1 108 ? 12.420 -1.883 -18.247 1.00 79.06 108 GLU A N 1
ATOM 814 C CA . GLU A 1 108 ? 12.407 -1.846 -19.718 1.00 79.06 108 GLU A CA 1
ATOM 815 C C . GLU A 1 108 ? 11.960 -3.179 -20.328 1.00 79.06 108 GLU A C 1
ATOM 817 O O . GLU A 1 108 ? 11.353 -3.217 -21.396 1.00 79.06 108 GLU A O 1
ATOM 822 N N . GLU A 1 109 ? 12.200 -4.279 -19.616 1.00 76.44 109 GLU A N 1
ATOM 823 C CA . GLU A 1 109 ? 11.856 -5.633 -20.037 1.00 76.44 109 GLU A CA 1
ATOM 824 C C . GLU A 1 109 ? 10.361 -5.944 -19.869 1.00 76.44 109 GLU A C 1
ATOM 826 O O . GLU A 1 109 ? 9.854 -6.916 -20.434 1.00 76.44 109 GLU A O 1
ATOM 831 N N . ALA A 1 110 ? 9.634 -5.140 -19.088 1.00 81.25 110 ALA A N 1
ATOM 832 C CA . ALA A 1 110 ? 8.234 -5.385 -18.781 1.00 81.25 110 ALA A CA 1
ATOM 833 C C . ALA A 1 110 ? 7.304 -4.629 -19.734 1.00 81.25 110 ALA A C 1
ATOM 835 O O . ALA A 1 110 ? 7.391 -3.414 -19.912 1.00 81.25 110 ALA A O 1
ATOM 836 N N . ALA A 1 111 ? 6.308 -5.326 -20.281 1.00 86.06 111 ALA A N 1
ATOM 837 C CA . ALA A 1 111 ? 5.264 -4.680 -21.067 1.00 86.06 111 ALA A CA 1
ATOM 838 C C . ALA A 1 111 ? 4.462 -3.698 -20.195 1.00 86.06 111 ALA A C 1
ATOM 840 O O . ALA A 1 111 ? 3.970 -4.079 -19.133 1.00 86.06 111 ALA A O 1
ATOM 841 N N . LEU A 1 112 ? 4.238 -2.468 -20.674 1.00 86.31 112 LEU A N 1
ATOM 842 C CA . LEU A 1 112 ? 3.446 -1.451 -19.957 1.00 86.31 112 LEU A CA 1
ATOM 843 C C . LEU A 1 112 ? 2.048 -1.951 -19.560 1.00 86.31 112 LEU A C 1
ATOM 845 O O . LEU A 1 112 ? 1.538 -1.598 -18.500 1.00 86.31 112 LEU A O 1
ATOM 849 N N . GLY A 1 113 ? 1.443 -2.828 -20.371 1.00 88.25 113 GLY A N 1
ATOM 850 C CA . GLY A 1 113 ? 0.159 -3.466 -20.058 1.00 88.25 113 GLY A CA 1
ATOM 851 C C . GLY A 1 113 ? 0.174 -4.303 -18.771 1.00 88.25 113 GLY A C 1
ATOM 852 O O . GLY A 1 113 ? -0.876 -4.504 -18.165 1.00 88.25 113 GLY A O 1
ATOM 853 N N . GLY A 1 114 ? 1.349 -4.732 -18.300 1.00 88.81 114 GLY A N 1
ATOM 854 C CA . GLY A 1 114 ? 1.529 -5.457 -17.044 1.00 88.81 114 GLY A CA 1
ATOM 855 C C . GLY A 1 114 ? 1.069 -4.678 -15.809 1.00 88.81 114 GLY A C 1
ATOM 856 O O . GLY A 1 114 ? 0.693 -5.298 -14.816 1.00 88.81 114 GLY A O 1
ATOM 857 N N . ILE A 1 115 ? 0.991 -3.340 -15.870 1.00 91.69 115 ILE A N 1
ATOM 858 C CA . ILE A 1 115 ? 0.473 -2.499 -14.774 1.00 91.69 115 ILE A CA 1
ATOM 859 C C . ILE A 1 115 ? -0.970 -2.858 -14.379 1.00 91.69 115 ILE A C 1
ATOM 861 O O . ILE A 1 115 ? -1.392 -2.599 -13.251 1.00 91.69 115 ILE A O 1
ATOM 865 N N . VAL A 1 116 ? -1.733 -3.500 -15.272 1.00 95.00 116 VAL A N 1
ATOM 866 C CA . VAL A 1 116 ? -3.111 -3.914 -14.989 1.00 95.00 116 VAL A CA 1
ATOM 867 C C . VAL A 1 116 ? -3.192 -4.866 -13.792 1.00 95.00 116 VAL A C 1
ATOM 869 O O . VAL A 1 116 ? -4.121 -4.761 -12.996 1.00 95.00 116 VAL A O 1
ATOM 872 N N . TYR A 1 117 ? -2.205 -5.748 -13.600 1.00 94.38 117 TYR A N 1
ATOM 873 C CA . TYR A 1 117 ? -2.219 -6.734 -12.518 1.00 94.38 117 TYR A CA 1
ATOM 874 C C . TYR A 1 117 ? -2.154 -6.096 -11.120 1.00 94.38 117 TYR A C 1
ATOM 876 O O . TYR A 1 117 ? -3.048 -6.372 -10.313 1.00 94.38 117 TYR A O 1
ATOM 884 N N . PRO A 1 118 ? -1.175 -5.227 -10.787 1.00 94.62 118 PRO A N 1
ATOM 885 C CA . PRO A 1 118 ? -1.164 -4.551 -9.492 1.00 94.62 118 PRO A CA 1
ATOM 886 C C . PRO A 1 118 ? -2.372 -3.620 -9.307 1.00 94.62 118 PRO A C 1
ATOM 888 O O . PRO A 1 118 ? -2.898 -3.543 -8.197 1.00 94.62 118 PRO A O 1
ATOM 891 N N . LEU A 1 119 ? -2.884 -2.980 -10.367 1.00 95.56 119 LEU A N 1
ATOM 892 C CA . LEU A 1 119 ? -4.109 -2.171 -10.280 1.00 95.56 119 LEU A CA 1
ATOM 893 C C . LEU A 1 119 ? -5.337 -3.017 -9.917 1.00 95.56 119 LEU A C 1
ATOM 895 O O . LEU A 1 119 ? -6.109 -2.641 -9.032 1.00 95.56 119 LEU A O 1
ATOM 899 N N . LEU A 1 120 ? -5.493 -4.189 -10.538 1.00 96.44 120 LEU A N 1
ATOM 900 C CA . LEU A 1 120 ? -6.539 -5.147 -10.183 1.00 96.44 120 LEU A CA 1
ATOM 901 C C . LEU A 1 120 ? -6.366 -5.666 -8.753 1.00 96.44 120 LEU A C 1
ATOM 903 O O . LEU A 1 120 ? -7.358 -5.819 -8.044 1.00 96.44 120 LEU A O 1
ATOM 907 N N . ALA A 1 121 ? -5.131 -5.881 -8.289 1.00 95.62 121 ALA A N 1
ATOM 908 C CA . ALA A 1 121 ? -4.872 -6.271 -6.906 1.00 95.62 121 ALA A CA 1
ATOM 909 C C . ALA A 1 121 ? -5.291 -5.176 -5.908 1.00 95.62 121 ALA A C 1
ATOM 911 O O . ALA A 1 121 ? -5.868 -5.496 -4.868 1.00 95.62 121 ALA A O 1
ATOM 912 N N . VAL A 1 122 ? -5.062 -3.895 -6.221 1.00 96.81 122 VAL A N 1
ATOM 913 C CA . VAL A 1 122 ? -5.528 -2.759 -5.401 1.00 96.81 122 VAL A CA 1
ATOM 914 C C . VAL A 1 122 ? -7.055 -2.680 -5.389 1.00 96.81 122 VAL A C 1
ATOM 916 O O . VAL A 1 122 ? -7.662 -2.570 -4.322 1.00 96.81 122 VAL A O 1
ATOM 919 N N . ALA A 1 123 ? -7.693 -2.782 -6.557 1.00 97.00 123 ALA A N 1
ATOM 920 C CA . ALA A 1 123 ? -9.150 -2.778 -6.666 1.00 97.00 123 ALA A CA 1
ATOM 921 C C . ALA A 1 123 ? -9.777 -3.965 -5.913 1.00 97.00 123 ALA A C 1
ATOM 923 O O . ALA A 1 123 ? -10.743 -3.797 -5.164 1.00 97.00 123 ALA A O 1
ATOM 924 N N . GLY A 1 124 ? -9.179 -5.152 -6.045 1.00 96.12 124 GLY A N 1
ATOM 925 C CA . GLY A 1 124 ? -9.562 -6.359 -5.321 1.00 96.12 124 GLY A CA 1
ATOM 926 C C . GLY A 1 124 ? -9.453 -6.174 -3.810 1.00 96.12 124 GLY A C 1
ATOM 927 O O . GLY A 1 124 ? -10.395 -6.503 -3.086 1.00 96.12 124 GLY A O 1
ATOM 928 N N . PHE A 1 125 ? -8.365 -5.562 -3.331 1.00 96.12 125 PHE A N 1
ATOM 929 C CA . PHE A 1 125 ? -8.218 -5.244 -1.915 1.00 96.12 125 PHE A CA 1
ATOM 930 C C . PHE A 1 125 ? -9.317 -4.301 -1.432 1.00 96.12 125 PHE A C 1
ATOM 932 O O . PHE A 1 125 ? -9.957 -4.578 -0.420 1.00 96.12 125 PHE A O 1
ATOM 939 N N . ALA A 1 126 ? -9.563 -3.205 -2.153 1.00 95.19 126 ALA A N 1
ATOM 940 C CA . ALA A 1 126 ? -10.591 -2.236 -1.790 1.00 95.19 126 ALA A CA 1
ATOM 941 C C . ALA A 1 126 ? -11.983 -2.889 -1.724 1.00 95.19 126 ALA A C 1
ATOM 943 O O . ALA A 1 126 ? -12.736 -2.654 -0.774 1.00 95.19 126 ALA A O 1
ATOM 944 N N . GLY A 1 127 ? -12.296 -3.767 -2.684 1.00 95.75 127 GLY A N 1
ATOM 945 C CA . GLY A 1 127 ? -13.523 -4.561 -2.702 1.00 95.75 127 GLY A CA 1
ATOM 946 C C . GLY A 1 127 ? -13.644 -5.490 -1.491 1.00 95.75 127 GLY A C 1
ATOM 947 O O . GLY A 1 127 ? -14.658 -5.458 -0.790 1.00 95.75 127 GLY A O 1
ATOM 948 N N . VAL A 1 128 ? -12.599 -6.270 -1.191 1.00 93.56 128 VAL A N 1
ATOM 949 C CA . VAL A 1 128 ? -12.569 -7.192 -0.041 1.00 93.56 128 VAL A CA 1
ATOM 950 C C . VAL A 1 128 ? -12.637 -6.432 1.280 1.00 93.56 128 VAL A C 1
ATOM 952 O O . VAL A 1 128 ? -13.429 -6.795 2.151 1.00 93.56 128 VAL A O 1
ATOM 955 N N . ALA A 1 129 ? -11.856 -5.362 1.432 1.00 93.38 129 ALA A N 1
ATOM 956 C CA . ALA A 1 129 ? -11.853 -4.520 2.618 1.00 93.38 129 ALA A CA 1
ATOM 957 C C . ALA A 1 129 ? -13.254 -3.961 2.874 1.00 93.38 129 ALA A C 1
ATOM 959 O O . ALA A 1 129 ? -13.799 -4.177 3.955 1.00 93.38 129 ALA A O 1
ATOM 960 N N . ARG A 1 130 ? -13.882 -3.347 1.861 1.00 93.25 130 ARG A N 1
ATOM 961 C CA . ARG A 1 130 ? -15.251 -2.822 1.954 1.00 93.25 130 ARG A CA 1
ATOM 962 C C . ARG A 1 130 ? -16.257 -3.921 2.282 1.00 93.25 130 ARG A C 1
ATOM 964 O O . ARG A 1 130 ? -17.078 -3.747 3.177 1.00 93.25 130 ARG A O 1
ATOM 971 N N . TRP A 1 131 ? -16.203 -5.062 1.598 1.00 92.75 131 TRP A N 1
ATOM 972 C CA . TRP A 1 131 ? -17.120 -6.175 1.851 1.00 92.75 131 TRP A CA 1
ATOM 973 C C . TRP A 1 131 ? -17.008 -6.705 3.285 1.00 92.75 131 TRP A C 1
ATOM 975 O O . TRP A 1 131 ? -18.024 -6.937 3.943 1.00 92.75 131 TRP A O 1
ATOM 985 N N . LYS A 1 132 ? -15.783 -6.862 3.796 1.00 88.31 132 LYS A N 1
ATOM 986 C CA . LYS A 1 132 ? -15.527 -7.433 5.123 1.00 88.31 132 LYS A CA 1
ATOM 987 C C . LYS A 1 132 ? -15.785 -6.459 6.271 1.00 88.31 132 LYS A C 1
ATOM 989 O O . LYS A 1 132 ? -16.053 -6.940 7.379 1.00 88.31 132 LYS A O 1
ATOM 994 N N . THR A 1 133 ? -15.728 -5.148 6.031 1.00 91.19 133 THR A N 1
ATOM 995 C CA . THR A 1 133 ? -15.975 -4.112 7.047 1.00 91.19 133 THR A CA 1
ATOM 996 C C . THR A 1 133 ? -17.376 -3.504 6.987 1.00 91.19 133 THR A C 1
ATOM 998 O O . THR A 1 133 ? -17.804 -2.951 7.986 1.00 91.19 133 THR A O 1
ATOM 1001 N N . ARG A 1 134 ? -18.154 -3.652 5.902 1.00 90.62 134 ARG A N 1
ATOM 1002 C CA . ARG A 1 134 ? -19.472 -2.982 5.779 1.00 90.62 134 ARG A CA 1
ATOM 1003 C C . ARG A 1 134 ? -20.491 -3.308 6.882 1.00 90.62 134 ARG A C 1
ATOM 1005 O O . ARG A 1 134 ? -21.367 -2.496 7.135 1.00 90.62 134 ARG A O 1
ATOM 1012 N N . VAL A 1 135 ? -20.421 -4.501 7.481 1.00 87.50 135 VAL A N 1
ATOM 1013 C CA . VAL A 1 135 ? -21.404 -4.989 8.479 1.00 87.50 135 VAL A CA 1
ATOM 1014 C C . VAL A 1 135 ? -20.867 -4.894 9.913 1.00 87.50 135 VAL A C 1
ATOM 1016 O O . VAL A 1 135 ? -21.587 -5.156 10.867 1.00 87.50 135 VAL A O 1
ATOM 1019 N N . VAL A 1 136 ? -19.588 -4.559 10.092 1.00 88.50 136 VAL A N 1
ATOM 1020 C CA . VAL A 1 136 ? -18.932 -4.555 11.406 1.00 88.50 136 VAL A CA 1
ATOM 1021 C C . VAL A 1 136 ? -18.285 -3.202 11.654 1.00 88.50 136 VAL A C 1
ATOM 1023 O O . VAL A 1 136 ? -17.734 -2.603 10.740 1.00 88.50 136 VAL A O 1
ATOM 1026 N N . SER A 1 137 ? -18.318 -2.715 12.889 1.00 87.19 137 SER A N 1
ATOM 1027 C CA . SER A 1 137 ? -17.777 -1.401 13.244 1.00 87.19 137 SER A CA 1
ATOM 1028 C C . SER A 1 137 ? -16.671 -1.498 14.297 1.00 87.19 137 SER A C 1
ATOM 1030 O O . SER A 1 137 ? -16.422 -2.552 14.894 1.00 87.19 137 SER A O 1
ATOM 1032 N N . GLY A 1 138 ? -15.958 -0.386 14.478 1.00 88.31 138 GLY A N 1
ATOM 1033 C CA . GLY A 1 138 ? -14.958 -0.219 15.526 1.00 88.31 138 GLY A CA 1
ATOM 1034 C C . GLY A 1 138 ? -13.815 -1.237 15.462 1.00 88.31 138 GLY A C 1
ATOM 1035 O O . GLY A 1 138 ? -13.278 -1.563 14.398 1.00 88.31 138 GLY A O 1
ATOM 1036 N N . ARG A 1 139 ? -13.464 -1.791 16.626 1.00 88.19 139 ARG A N 1
ATOM 1037 C CA . ARG A 1 139 ? -12.310 -2.685 16.807 1.00 88.19 139 ARG A CA 1
ATOM 1038 C C . ARG A 1 139 ? -12.383 -3.969 15.973 1.00 88.19 139 ARG A C 1
ATOM 1040 O O . ARG A 1 139 ? -11.358 -4.429 15.475 1.00 88.19 139 ARG A O 1
ATOM 1047 N N . VAL A 1 140 ? -13.578 -4.523 15.753 1.00 89.25 140 VAL A N 1
ATOM 1048 C CA . VAL A 1 140 ? -13.754 -5.739 14.934 1.00 89.25 140 VAL A CA 1
ATOM 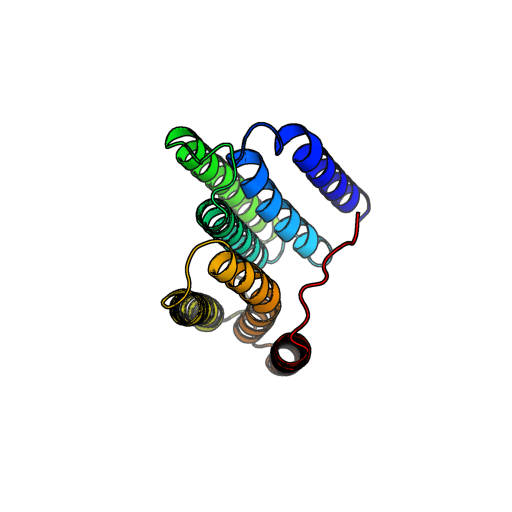1049 C C . VAL A 1 140 ? -13.426 -5.460 13.467 1.00 89.25 140 VAL A C 1
ATOM 1051 O O . VAL A 1 140 ? -12.750 -6.261 12.815 1.00 89.25 140 VAL A O 1
ATOM 1054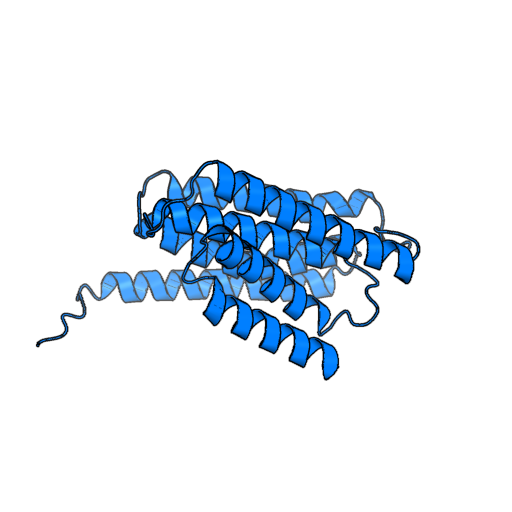 N N . ALA A 1 141 ? -13.861 -4.311 12.945 1.00 91.19 141 ALA A N 1
ATOM 1055 C CA . ALA A 1 141 ? -13.505 -3.873 11.600 1.00 91.19 141 ALA A CA 1
ATOM 1056 C C . ALA A 1 141 ? -11.995 -3.623 11.477 1.00 91.19 141 ALA A C 1
ATOM 1058 O O . ALA A 1 141 ? -11.380 -4.074 10.509 1.00 91.19 141 ALA A O 1
ATOM 1059 N N . ALA A 1 142 ? -11.390 -2.979 12.483 1.00 91.88 142 ALA A N 1
ATOM 1060 C CA . ALA A 1 142 ? -9.952 -2.726 12.523 1.00 91.88 142 ALA A CA 1
ATOM 1061 C C . ALA A 1 142 ? -9.136 -4.023 12.484 1.00 91.88 142 ALA A C 1
ATOM 1063 O O . ALA A 1 142 ? -8.191 -4.142 11.707 1.00 91.88 142 ALA A O 1
ATOM 1064 N N . GLU A 1 143 ? -9.517 -5.029 13.274 1.00 90.94 143 GLU A N 1
ATOM 1065 C CA . GLU A 1 143 ? -8.851 -6.329 13.257 1.00 90.94 143 GLU A CA 1
ATOM 1066 C C . GLU A 1 143 ? -8.933 -7.020 11.898 1.00 90.94 143 GLU A C 1
ATOM 1068 O O . GLU A 1 143 ? -7.945 -7.597 11.440 1.00 90.94 143 GLU A O 1
ATOM 1073 N N . LYS A 1 144 ? -10.104 -6.995 11.249 1.00 90.94 144 LYS A N 1
ATOM 1074 C CA . LYS A 1 144 ? -10.242 -7.548 9.897 1.00 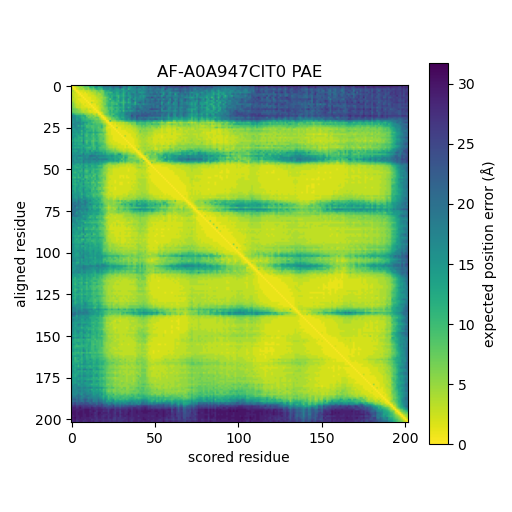90.94 144 LYS A CA 1
ATOM 1075 C C . LYS A 1 144 ? -9.316 -6.811 8.939 1.00 90.94 144 LYS A C 1
ATOM 1077 O O . LYS A 1 144 ? -8.569 -7.456 8.210 1.00 90.94 144 LYS A O 1
ATOM 1082 N N . LEU A 1 145 ? -9.315 -5.482 8.984 1.00 93.44 145 LEU A N 1
ATOM 1083 C CA . LEU A 1 145 ? -8.506 -4.668 8.090 1.00 93.44 145 LEU A CA 1
ATOM 1084 C C . LEU A 1 145 ? -7.000 -4.902 8.285 1.00 93.44 145 LEU A C 1
ATOM 1086 O O . LEU A 1 145 ? -6.293 -5.041 7.293 1.00 93.44 145 LEU A O 1
ATOM 1090 N N . LYS A 1 146 ? -6.523 -5.053 9.530 1.00 92.38 146 LYS A N 1
ATOM 1091 C CA . LYS A 1 146 ? -5.134 -5.455 9.828 1.00 92.38 146 LYS A CA 1
ATOM 1092 C C . LYS A 1 146 ? -4.783 -6.792 9.178 1.00 92.38 146 LYS A C 1
ATOM 1094 O O . LYS A 1 146 ? -3.772 -6.894 8.494 1.00 92.38 146 LYS A O 1
ATOM 1099 N N . ARG A 1 147 ? -5.625 -7.811 9.382 1.00 90.81 147 ARG A N 1
ATOM 1100 C CA . ARG A 1 147 ? -5.374 -9.177 8.894 1.00 90.81 147 ARG A CA 1
ATOM 1101 C C . ARG A 1 147 ? -5.385 -9.248 7.370 1.00 90.81 147 ARG A C 1
ATOM 1103 O O . ARG A 1 147 ? -4.411 -9.700 6.777 1.00 90.81 147 ARG A O 1
ATOM 1110 N N . TYR A 1 148 ? -6.463 -8.778 6.741 1.00 92.00 148 TYR A N 1
ATOM 1111 C CA . TYR A 1 148 ? -6.563 -8.766 5.281 1.00 92.00 148 TYR A CA 1
ATOM 1112 C C . TYR A 1 148 ? -5.491 -7.864 4.671 1.00 92.00 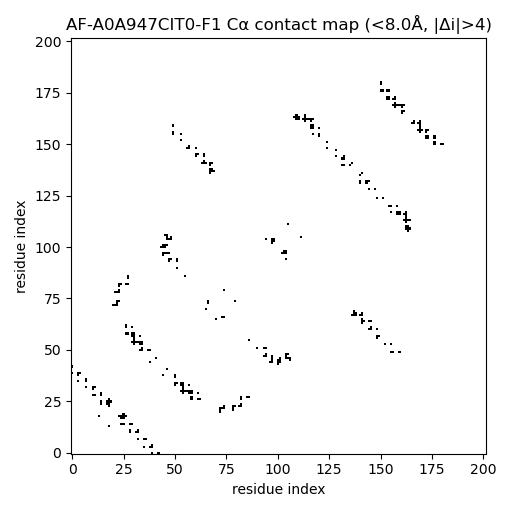148 TYR A C 1
ATOM 1114 O O . TYR A 1 148 ? -4.860 -8.268 3.705 1.00 92.00 148 TYR A O 1
ATOM 1122 N N . GLY A 1 149 ? -5.233 -6.693 5.261 1.00 92.31 149 GLY A N 1
ATOM 1123 C CA . GLY A 1 149 ? -4.210 -5.758 4.801 1.00 92.31 149 GLY A CA 1
ATOM 1124 C C . GLY A 1 149 ? -2.800 -6.348 4.814 1.00 92.31 149 GLY A C 1
ATOM 1125 O O . GLY A 1 149 ? -2.094 -6.203 3.819 1.00 92.31 149 GLY A O 1
ATOM 1126 N N . ALA A 1 150 ? -2.415 -7.041 5.890 1.00 89.69 150 ALA A N 1
ATOM 1127 C CA . ALA A 1 150 ? -1.111 -7.694 6.001 1.00 89.69 150 ALA A CA 1
ATOM 1128 C C . ALA A 1 150 ? -0.966 -8.863 5.015 1.00 89.69 150 ALA A C 1
ATOM 1130 O O . ALA A 1 150 ? 0.031 -8.952 4.306 1.00 89.69 150 ALA A O 1
ATOM 1131 N N . MET A 1 151 ? -1.981 -9.725 4.907 1.00 90.38 151 MET A N 1
ATOM 1132 C CA . MET A 1 151 ? -1.930 -10.871 3.992 1.00 90.38 151 MET A CA 1
ATOM 1133 C C . MET A 1 151 ? -1.915 -10.455 2.518 1.00 90.38 151 MET A C 1
ATOM 1135 O O . MET A 1 151 ? -1.290 -11.127 1.697 1.00 90.38 151 MET A O 1
ATOM 1139 N N . TRP A 1 152 ? -2.554 -9.331 2.174 1.00 95.12 152 TRP A N 1
ATOM 1140 C CA . TRP A 1 152 ? -2.642 -8.853 0.790 1.00 95.12 152 TRP A CA 1
ATOM 1141 C C . TRP A 1 152 ? -1.286 -8.509 0.163 1.00 95.12 152 TRP A C 1
ATOM 1143 O O . TRP A 1 152 ? -1.151 -8.504 -1.056 1.00 95.12 152 TRP A O 1
ATOM 1153 N N . GLN A 1 153 ? -0.261 -8.277 0.983 1.00 91.50 153 GLN A N 1
ATOM 1154 C CA . GLN A 1 153 ? 1.112 -8.032 0.534 1.00 91.50 153 GLN A CA 1
ATOM 1155 C C . GLN A 1 153 ? 1.641 -9.164 -0.363 1.00 91.50 153 GLN A C 1
ATOM 1157 O O . GLN A 1 153 ? 2.302 -8.903 -1.365 1.00 91.50 153 GLN A O 1
ATOM 1162 N N . SER A 1 154 ? 1.283 -10.415 -0.057 1.00 91.56 154 SER A N 1
ATOM 1163 C CA . SER A 1 154 ? 1.639 -11.580 -0.879 1.00 91.56 154 SER A CA 1
ATOM 1164 C C . SER A 1 154 ? 0.972 -11.557 -2.262 1.00 91.56 154 SER A C 1
ATOM 1166 O O . SER A 1 154 ? 1.610 -11.880 -3.263 1.00 91.56 154 SER A O 1
ATOM 1168 N N . LEU A 1 155 ? -0.278 -11.087 -2.342 1.00 94.31 155 LEU A N 1
ATOM 1169 C CA . LEU A 1 155 ? -0.999 -10.917 -3.606 1.00 94.31 155 LEU A CA 1
ATOM 1170 C C . LEU A 1 155 ? -0.426 -9.773 -4.441 1.00 94.31 155 LEU A C 1
ATOM 1172 O O . LEU A 1 155 ? -0.369 -9.899 -5.661 1.00 94.31 155 LEU A O 1
ATOM 1176 N N . TYR A 1 156 ? 0.053 -8.693 -3.814 1.00 93.69 156 TYR A N 1
ATOM 1177 C CA . TYR A 1 156 ? 0.828 -7.680 -4.536 1.00 93.69 156 TYR A CA 1
ATOM 1178 C C . TYR A 1 156 ? 2.118 -8.265 -5.107 1.00 93.69 156 TYR A C 1
ATOM 1180 O O . TYR A 1 156 ? 2.432 -7.990 -6.260 1.00 93.69 156 TYR A O 1
ATOM 1188 N N . GLY A 1 157 ? 2.827 -9.109 -4.350 1.00 91.44 157 GLY A N 1
ATOM 1189 C CA . GLY A 1 157 ? 3.994 -9.835 -4.856 1.00 91.44 157 GLY A CA 1
ATOM 1190 C C . GLY A 1 157 ? 3.667 -10.654 -6.108 1.00 91.44 157 GLY A C 1
ATOM 1191 O O . GLY A 1 157 ? 4.306 -10.475 -7.141 1.00 91.44 157 GLY A O 1
ATOM 1192 N N . ALA A 1 158 ? 2.618 -11.479 -6.055 1.00 93.75 158 ALA A N 1
ATOM 1193 C CA . ALA A 1 158 ? 2.161 -12.249 -7.213 1.00 93.75 158 ALA A CA 1
ATOM 1194 C C . ALA A 1 158 ? 1.752 -11.351 -8.398 1.00 93.75 158 ALA A C 1
ATOM 1196 O O . ALA A 1 158 ? 2.114 -11.631 -9.538 1.00 93.75 158 ALA A O 1
ATOM 1197 N N . ALA A 1 159 ? 1.042 -10.249 -8.142 1.00 94.75 159 ALA A N 1
ATOM 1198 C CA . ALA A 1 159 ? 0.615 -9.312 -9.178 1.00 94.75 159 ALA A CA 1
ATOM 1199 C C . ALA A 1 159 ? 1.798 -8.621 -9.873 1.00 94.75 159 ALA A C 1
ATOM 1201 O O . ALA A 1 159 ? 1.783 -8.456 -11.091 1.00 94.75 159 ALA A O 1
ATOM 1202 N N . TRP A 1 160 ? 2.838 -8.255 -9.121 1.00 93.12 160 TRP A N 1
ATOM 1203 C CA . TRP A 1 160 ? 4.063 -7.697 -9.690 1.00 93.12 160 TRP A CA 1
ATOM 1204 C C . TRP A 1 160 ? 4.857 -8.733 -10.483 1.00 93.12 160 TRP A C 1
ATOM 1206 O O . TRP A 1 160 ? 5.350 -8.409 -11.557 1.00 93.12 160 TRP A O 1
ATOM 1216 N N . LEU A 1 161 ? 4.919 -9.987 -10.029 1.00 92.50 161 LEU A N 1
ATOM 1217 C CA . LEU A 1 161 ? 5.529 -11.071 -10.806 1.00 92.50 161 LEU A CA 1
ATOM 1218 C C . LEU A 1 161 ? 4.792 -11.292 -12.139 1.00 92.50 161 LEU A C 1
ATOM 1220 O O . LEU A 1 161 ? 5.437 -11.414 -13.178 1.00 92.50 161 LEU A O 1
ATOM 1224 N N . LEU A 1 162 ? 3.454 -11.237 -12.149 1.00 92.81 162 LEU A N 1
ATOM 1225 C CA . LEU A 1 162 ? 2.671 -11.270 -13.393 1.00 92.81 162 LEU A CA 1
ATOM 1226 C C . LEU A 1 162 ? 2.960 -10.069 -14.300 1.00 92.81 162 LEU A C 1
ATOM 1228 O O . LEU A 1 162 ? 3.067 -10.244 -15.514 1.00 92.81 162 LEU A O 1
ATOM 1232 N N . ALA A 1 163 ? 3.109 -8.870 -13.729 1.00 91.31 163 ALA A N 1
ATOM 1233 C CA . ALA A 1 163 ? 3.460 -7.666 -14.481 1.00 91.31 163 ALA A CA 1
ATOM 1234 C C . ALA A 1 163 ? 4.830 -7.783 -15.170 1.00 91.31 163 ALA A C 1
ATOM 1236 O O . ALA A 1 163 ? 4.995 -7.280 -16.278 1.00 91.31 163 ALA A O 1
ATOM 1237 N N . LEU A 1 164 ? 5.774 -8.495 -14.547 1.00 90.31 164 LEU A N 1
ATOM 1238 C CA . LEU A 1 164 ? 7.100 -8.800 -15.092 1.00 90.31 164 LEU A CA 1
ATOM 1239 C C . LEU A 1 164 ? 7.116 -10.024 -16.029 1.00 90.31 164 LEU A C 1
ATOM 1241 O O . LEU A 1 164 ? 8.174 -10.419 -16.506 1.00 90.31 164 LEU A O 1
ATOM 1245 N N . GLY A 1 165 ? 5.970 -10.666 -16.283 1.00 89.75 165 GLY A N 1
ATOM 1246 C CA . GLY A 1 165 ? 5.888 -11.871 -17.118 1.00 89.75 165 GLY A CA 1
ATOM 1247 C C . GLY A 1 165 ? 6.353 -13.167 -16.437 1.00 89.75 165 GLY A C 1
ATOM 1248 O O . GLY A 1 165 ? 6.313 -14.228 -17.063 1.00 89.75 165 GLY A O 1
ATOM 1249 N N . LEU A 1 166 ? 6.713 -13.118 -15.153 1.00 91.31 166 LEU A N 1
ATOM 1250 C CA . LEU A 1 166 ? 7.174 -14.243 -14.332 1.00 91.31 166 LEU A CA 1
ATOM 1251 C C . LEU A 1 166 ? 5.988 -15.086 -13.839 1.00 91.31 166 LEU A C 1
ATOM 1253 O O . LEU A 1 166 ? 5.581 -15.046 -12.675 1.00 91.31 166 LEU A O 1
ATOM 1257 N N . ARG A 1 167 ? 5.354 -15.805 -14.773 1.00 93.38 167 ARG A N 1
ATOM 1258 C CA . ARG A 1 167 ? 4.089 -16.519 -14.526 1.00 93.38 167 ARG A CA 1
ATOM 1259 C C . ARG A 1 167 ? 4.240 -17.664 -13.529 1.00 93.38 167 ARG A C 1
ATOM 1261 O O . ARG A 1 167 ? 3.356 -17.855 -12.700 1.00 93.38 167 ARG A O 1
ATOM 1268 N N . THR A 1 168 ? 5.332 -18.419 -13.598 1.00 93.94 168 THR A N 1
ATOM 1269 C CA . THR A 1 168 ? 5.552 -19.589 -12.734 1.00 93.94 168 THR A CA 1
ATOM 1270 C C . THR A 1 168 ? 5.767 -19.162 -11.284 1.00 93.94 168 THR A C 1
ATOM 1272 O O . THR A 1 168 ? 5.154 -19.700 -10.366 1.00 93.94 168 THR A O 1
ATOM 1275 N N . GLU A 1 169 ? 6.586 -18.139 -11.073 1.00 93.62 169 GLU A N 1
ATOM 1276 C CA . GLU A 1 169 ? 6.872 -17.539 -9.776 1.00 93.62 169 GLU A CA 1
ATOM 1277 C C . GLU A 1 169 ? 5.606 -16.907 -9.193 1.00 93.62 169 GLU A C 1
ATOM 1279 O O . GLU A 1 169 ? 5.284 -17.116 -8.021 1.00 93.62 169 GLU A O 1
ATOM 1284 N N . ALA A 1 170 ? 4.842 -16.189 -10.024 1.00 93.62 170 ALA A N 1
ATOM 1285 C CA . ALA A 1 170 ? 3.557 -15.632 -9.627 1.00 93.62 170 ALA A CA 1
ATOM 1286 C C . ALA A 1 170 ? 2.566 -16.711 -9.177 1.00 93.62 170 ALA A C 1
ATOM 1288 O O . ALA A 1 170 ? 1.852 -16.501 -8.196 1.00 93.62 170 ALA A O 1
ATOM 1289 N N . LEU A 1 171 ? 2.526 -17.864 -9.857 1.00 95.69 171 LEU A N 1
ATOM 1290 C CA . LEU A 1 171 ? 1.678 -18.993 -9.471 1.00 95.69 171 LEU A CA 1
ATOM 1291 C C . LEU A 1 171 ? 2.075 -19.551 -8.103 1.00 95.69 171 LEU A C 1
ATOM 1293 O O . LEU A 1 171 ? 1.198 -19.759 -7.267 1.00 95.69 171 LEU A O 1
ATOM 1297 N N . TRP A 1 172 ? 3.369 -19.742 -7.838 1.00 96.00 172 TRP A N 1
ATOM 1298 C CA . TRP A 1 172 ? 3.835 -20.241 -6.541 1.00 96.00 172 TRP A CA 1
ATOM 1299 C C . TRP A 1 172 ? 3.530 -19.275 -5.395 1.00 96.00 172 TRP A C 1
ATOM 1301 O O . TRP A 1 172 ? 2.988 -19.687 -4.367 1.00 96.00 172 TRP A O 1
ATOM 1311 N N . ILE A 1 173 ? 3.812 -17.983 -5.579 1.00 93.06 173 ILE A N 1
ATOM 1312 C CA . ILE A 1 173 ? 3.496 -16.957 -4.576 1.00 93.06 173 ILE A CA 1
ATOM 1313 C C . ILE A 1 173 ? 1.982 -16.808 -4.403 1.00 93.06 173 ILE A C 1
ATOM 1315 O O . ILE A 1 173 ? 1.498 -16.689 -3.277 1.00 93.06 173 ILE A O 1
ATOM 1319 N N . GLY A 1 174 ? 1.220 -16.865 -5.495 1.00 93.00 174 GLY A N 1
ATOM 1320 C CA . GLY A 1 174 ? -0.238 -16.827 -5.472 1.00 93.00 174 GLY A CA 1
ATOM 1321 C C . GLY A 1 174 ? -0.839 -18.018 -4.726 1.00 93.00 174 GLY A C 1
ATOM 1322 O O . GLY A 1 174 ? -1.717 -17.832 -3.885 1.00 93.00 174 GLY A O 1
ATOM 1323 N N . LEU A 1 175 ? -0.334 -19.231 -4.959 1.00 94.44 175 LEU A N 1
ATOM 1324 C CA . LEU A 1 175 ? -0.764 -20.431 -4.243 1.00 94.44 175 LEU A CA 1
ATOM 1325 C C . LEU A 1 175 ? -0.459 -20.317 -2.747 1.00 94.44 175 LEU A C 1
ATOM 1327 O O . LEU A 1 175 ? -1.335 -20.574 -1.921 1.00 94.44 175 LEU A O 1
ATOM 1331 N N . LEU A 1 176 ? 0.749 -19.872 -2.392 1.00 93.12 176 LEU A N 1
ATOM 1332 C CA . LEU A 1 176 ? 1.128 -19.642 -1.000 1.00 93.12 176 LEU A CA 1
ATOM 1333 C C . LEU A 1 176 ? 0.217 -18.601 -0.334 1.00 93.12 176 LEU A C 1
ATOM 1335 O O . LEU A 1 176 ? -0.211 -18.795 0.805 1.00 93.12 176 LEU A O 1
ATOM 1339 N N . ALA A 1 177 ? -0.129 -17.528 -1.051 1.00 91.69 177 ALA A N 1
ATOM 1340 C CA . ALA A 1 177 ? -1.076 -16.526 -0.579 1.00 91.69 177 ALA A CA 1
ATOM 1341 C C . ALA A 1 177 ? -2.446 -17.156 -0.288 1.00 91.69 177 ALA A C 1
ATOM 1343 O O . ALA A 1 177 ? -2.977 -16.979 0.809 1.00 91.69 177 ALA A O 1
ATOM 1344 N N . VAL A 1 178 ? -2.997 -17.935 -1.227 1.00 91.81 178 VAL A N 1
ATOM 1345 C CA . VAL A 1 178 ? -4.287 -18.631 -1.066 1.00 91.81 178 VAL A CA 1
ATOM 1346 C C . VAL A 1 178 ? -4.266 -19.566 0.144 1.00 91.81 178 VAL A C 1
ATOM 1348 O O . VAL A 1 178 ? -5.174 -19.500 0.974 1.00 91.81 178 VAL A O 1
ATOM 1351 N N . VAL A 1 179 ? -3.215 -20.377 0.298 1.00 93.38 179 VAL A N 1
ATOM 1352 C CA . VAL A 1 179 ? -3.037 -21.257 1.464 1.00 93.38 179 VAL A CA 1
ATOM 1353 C C . VAL A 1 179 ? -2.992 -20.443 2.759 1.00 93.38 179 VAL A C 1
ATOM 1355 O O . VAL A 1 179 ? -3.685 -20.778 3.718 1.00 93.38 179 VAL A O 1
ATOM 1358 N N . GLY A 1 180 ? -2.250 -19.333 2.783 1.00 89.75 180 GLY A N 1
ATOM 1359 C CA . GLY A 1 180 ? -2.180 -18.433 3.934 1.00 89.75 180 GLY A CA 1
ATOM 1360 C C . GLY A 1 180 ? -3.535 -17.817 4.304 1.00 89.75 180 GLY A C 1
ATOM 1361 O O . GLY A 1 180 ? -3.897 -17.770 5.482 1.00 89.75 180 GLY A O 1
ATOM 1362 N N . PHE A 1 181 ? -4.319 -17.377 3.315 1.00 89.12 181 PHE A N 1
ATOM 1363 C CA . PHE A 1 181 ? -5.682 -16.883 3.536 1.00 89.12 181 PHE A CA 1
ATOM 1364 C C . PHE A 1 181 ? -6.613 -17.983 4.062 1.00 89.12 181 PHE A C 1
ATOM 1366 O O . PHE A 1 181 ? -7.414 -17.722 4.967 1.00 89.12 181 PHE A O 1
ATOM 1373 N N . GLY A 1 182 ? -6.491 -19.205 3.538 1.00 89.25 182 GLY A N 1
ATOM 1374 C CA . GLY A 1 182 ? -7.230 -20.375 4.009 1.00 89.25 182 GLY A CA 1
ATOM 1375 C C . GLY A 1 182 ? -6.907 -20.699 5.466 1.00 89.25 182 GLY A C 1
ATOM 1376 O O . GLY A 1 182 ? -7.808 -20.741 6.300 1.00 89.25 182 GLY A O 1
ATOM 1377 N N . ALA A 1 183 ? -5.621 -20.813 5.803 1.00 88.62 183 ALA A N 1
ATOM 1378 C CA . ALA A 1 183 ? -5.152 -21.077 7.161 1.00 88.62 183 ALA A CA 1
ATOM 1379 C C . ALA A 1 183 ? -5.628 -20.010 8.161 1.00 88.62 183 ALA A C 1
ATOM 1381 O O . ALA A 1 183 ? -6.142 -20.344 9.227 1.00 88.62 183 ALA A O 1
ATOM 1382 N N . MET A 1 184 ? -5.533 -18.722 7.806 1.00 88.31 184 MET A N 1
ATOM 1383 C CA . MET A 1 184 ? -6.036 -17.634 8.653 1.00 88.31 184 MET A CA 1
ATOM 1384 C C . MET A 1 184 ? -7.545 -17.756 8.911 1.00 88.31 184 MET A C 1
ATOM 1386 O O . MET A 1 184 ? -8.002 -17.526 10.033 1.00 88.31 184 MET A O 1
ATOM 1390 N N . THR A 1 185 ? -8.312 -18.115 7.879 1.00 85.06 185 THR A N 1
ATOM 1391 C CA . THR A 1 185 ? -9.768 -18.282 7.971 1.00 85.06 185 THR A CA 1
ATOM 1392 C C . THR A 1 185 ? -10.122 -19.474 8.859 1.00 85.06 185 THR A C 1
ATOM 1394 O O . THR A 1 185 ? -10.905 -19.317 9.792 1.00 85.06 185 THR A O 1
ATOM 1397 N N . LEU A 1 186 ? -9.457 -20.615 8.661 1.00 85.94 186 LEU A N 1
ATOM 1398 C CA . LEU A 1 186 ? -9.643 -21.824 9.467 1.00 85.94 186 LEU A CA 1
ATOM 1399 C C . LEU A 1 186 ? -9.320 -21.588 10.946 1.00 85.94 186 LEU A C 1
ATOM 1401 O O . LEU A 1 186 ? -10.126 -21.917 11.812 1.00 85.94 186 LEU A O 1
ATOM 1405 N N . ILE A 1 187 ? -8.183 -20.952 11.259 1.00 85.81 187 ILE A N 1
ATOM 1406 C CA . ILE A 1 187 ? -7.816 -20.624 12.648 1.00 85.81 187 ILE A CA 1
ATOM 1407 C C . ILE A 1 187 ? -8.902 -19.761 13.300 1.00 85.81 187 ILE A C 1
ATOM 1409 O O . ILE A 1 187 ? -9.218 -19.936 14.476 1.00 85.81 187 ILE A O 1
ATOM 1413 N N . LYS A 1 188 ? -9.497 -18.833 12.547 1.00 77.19 188 LYS A N 1
ATOM 1414 C CA . LYS A 1 188 ? -10.583 -17.966 13.015 1.00 77.19 188 LYS A CA 1
ATOM 1415 C C . LYS A 1 188 ? -11.880 -18.719 13.275 1.00 77.19 188 LYS A C 1
ATOM 1417 O O . LYS A 1 188 ? -12.546 -18.409 14.256 1.00 77.19 188 LYS A O 1
ATOM 1422 N N . GLU A 1 189 ? -12.235 -19.671 12.426 1.00 78.88 189 GLU A N 1
ATOM 1423 C CA . GLU A 1 189 ? -13.420 -20.504 12.631 1.00 78.88 189 GLU A CA 1
ATOM 1424 C C . GLU A 1 189 ? -13.237 -21.407 13.851 1.00 78.88 189 GLU A C 1
ATOM 1426 O O . GLU A 1 189 ? -14.070 -21.391 14.752 1.00 78.88 189 GLU A O 1
ATOM 1431 N N . VAL A 1 190 ? -12.090 -22.082 13.963 1.00 79.31 190 VAL A N 1
ATOM 1432 C CA . VAL A 1 190 ? -11.780 -22.963 15.100 1.00 79.31 190 VAL A CA 1
ATOM 1433 C C . VAL A 1 190 ? -11.701 -22.184 16.422 1.00 79.31 190 VAL A C 1
ATOM 1435 O O . VAL A 1 190 ? -12.254 -22.616 17.430 1.00 79.31 190 VAL A O 1
ATOM 1438 N N . SER A 1 191 ? -11.066 -21.006 16.433 1.00 69.75 191 SER A N 1
ATOM 1439 C CA . SER A 1 191 ? -11.003 -20.145 17.631 1.00 69.75 191 SER A CA 1
ATOM 1440 C C . SER A 1 191 ? -12.311 -19.411 17.934 1.00 69.75 191 SER A C 1
ATOM 1442 O O . SER A 1 191 ? -12.561 -19.067 19.083 1.00 69.75 191 SER A O 1
ATOM 1444 N N . GLY A 1 192 ? -13.162 -19.176 16.934 1.00 61.44 192 GLY A N 1
ATOM 1445 C CA . GLY A 1 192 ? -14.505 -18.628 17.127 1.00 61.44 192 GLY A CA 1
ATOM 1446 C C . GLY A 1 192 ? -15.475 -19.648 17.727 1.00 61.44 192 GLY A C 1
ATOM 1447 O O . GLY A 1 192 ? -16.333 -19.276 18.522 1.00 61.44 192 GLY A O 1
ATOM 1448 N N . LEU A 1 193 ? -15.300 -20.933 17.401 1.00 53.34 193 LEU A N 1
ATOM 1449 C CA . LEU A 1 193 ? -16.081 -22.048 17.946 1.00 53.34 193 LEU A CA 1
ATOM 1450 C C . LEU A 1 193 ? -15.741 -22.371 19.410 1.00 53.34 193 LEU A C 1
ATOM 1452 O O . LEU A 1 193 ? -16.554 -22.984 20.097 1.00 53.34 193 LEU A O 1
ATOM 1456 N N . SER A 1 194 ? -14.574 -21.954 19.917 1.00 51.88 194 SER A N 1
ATOM 1457 C CA . SER A 1 194 ? -14.148 -22.280 21.286 1.00 51.88 194 SER A CA 1
ATOM 1458 C C . SER A 1 194 ? -14.825 -21.446 22.382 1.00 51.88 194 SER A C 1
ATOM 1460 O O . SER A 1 194 ? -14.658 -21.770 23.556 1.00 51.88 194 SER A O 1
ATOM 1462 N N . GLY A 1 195 ? -15.603 -20.410 22.030 1.00 46.75 195 GLY A N 1
ATOM 1463 C CA . GLY A 1 195 ? -16.612 -19.764 22.886 1.00 46.75 195 GLY A CA 1
ATOM 1464 C C . GLY A 1 195 ? -16.160 -19.191 24.239 1.00 46.75 195 GLY A C 1
ATOM 1465 O O . GLY A 1 195 ? -16.996 -18.680 24.979 1.00 46.75 195 GLY A O 1
ATOM 1466 N N . ARG A 1 196 ? -14.876 -19.254 24.599 1.00 41.47 196 ARG A N 1
ATOM 1467 C CA . ARG A 1 196 ? -14.373 -18.783 25.891 1.00 41.47 196 ARG A CA 1
ATOM 1468 C C . ARG A 1 196 ? -13.639 -17.459 25.717 1.00 41.47 196 ARG A C 1
ATOM 1470 O O . ARG A 1 196 ? -12.549 -17.459 25.140 1.00 41.47 196 ARG A O 1
ATOM 1477 N N . PRO A 1 197 ? -14.167 -16.334 26.232 1.00 47.78 197 PRO A N 1
ATOM 1478 C CA . PRO A 1 197 ? -13.295 -15.209 26.520 1.00 47.78 197 PRO A CA 1
ATOM 1479 C C . PRO A 1 197 ? -12.230 -15.705 27.508 1.00 47.78 197 PRO A C 1
ATOM 1481 O O . PRO A 1 197 ? -12.549 -16.328 28.520 1.00 47.78 197 PRO A O 1
ATOM 1484 N N . LEU A 1 198 ? -10.955 -15.486 27.185 1.00 52.28 198 LEU A N 1
ATOM 1485 C CA . LEU A 1 198 ? -9.861 -15.646 28.141 1.00 52.28 198 LEU A CA 1
ATOM 1486 C C . LEU A 1 198 ? -10.018 -14.545 29.196 1.00 52.28 198 LEU A C 1
ATOM 1488 O O . LEU A 1 198 ? -9.423 -13.474 29.089 1.00 52.28 198 LEU A O 1
ATOM 1492 N N . GLU A 1 199 ? -10.880 -14.785 30.179 1.00 44.72 199 GLU A N 1
ATOM 1493 C CA . GLU A 1 199 ? -10.922 -14.002 31.404 1.00 44.72 199 GLU A CA 1
ATOM 1494 C C . GLU A 1 199 ? -9.639 -14.298 32.180 1.00 44.72 199 GLU A C 1
ATOM 1496 O O . GLU A 1 199 ? -9.435 -15.395 32.706 1.00 44.72 199 GLU A O 1
ATOM 1501 N N . PHE A 1 200 ? -8.739 -13.316 32.221 1.00 44.81 200 PHE A N 1
ATOM 1502 C CA . PHE A 1 200 ? -7.687 -13.298 33.223 1.00 44.81 200 PHE A CA 1
ATOM 1503 C C . PHE A 1 200 ? -8.364 -13.112 34.579 1.00 44.81 200 PHE A C 1
ATOM 1505 O O . PHE A 1 200 ? -8.917 -12.052 34.866 1.00 44.81 200 PHE A O 1
ATOM 1512 N N . ARG A 1 201 ? -8.347 -14.171 35.387 1.00 43.41 201 ARG A N 1
ATOM 1513 C CA . ARG A 1 201 ? -8.739 -14.119 36.791 1.00 43.41 201 ARG A CA 1
ATOM 1514 C C . ARG A 1 201 ? -7.640 -13.332 37.520 1.00 43.41 201 ARG A C 1
ATOM 1516 O O . ARG A 1 201 ? -6.531 -13.847 37.656 1.00 43.41 201 ARG A O 1
ATOM 1523 N N . VAL A 1 202 ? -7.922 -12.078 37.874 1.00 50.16 202 VAL A N 1
ATOM 1524 C CA . VAL A 1 202 ? -7.144 -11.302 38.856 1.00 50.16 202 VAL A CA 1
ATOM 1525 C C . VAL A 1 202 ? -7.829 -11.454 40.200 1.00 50.16 202 VAL A C 1
ATOM 1527 O O . VAL A 1 202 ? -9.078 -11.356 40.210 1.00 50.16 202 VAL A O 1
#

Foldseek 3Di:
DVVLVVVLVVLVVVLVVPCVPQVLSNLQSQLVNQLSVVCVVVVLLQALVLSLVSSVLSSVLSLVLCVLQVDPPDDDPVSVVVSVVSNVVVSCVSQVSNCVRNVDNDDPQFDPVLVVLLVVLVVVLVVVLCVCQVVDGGNSSSVVSVQSSVLSSLSSVLSVCVRNVVNVVSVVSVVVSVVVVVVVVVVCVVVVVVPDDPPPDD

Sequence (202 aa):
GMNITLFTAAGVLFYNATGKYIPAVGVLTIGLVHAAHMFIPNHQLSFTLPVWLVMTHATVIATFVHGLEDKRPRFDRRGLVGLGIGWGFWSAALLGAGVLSAGSLWPEEAALGGIVYPLLAVAGFAGVARWKTRVVSGRVAAEKLKRYGAMWQSLYGAAWLLALGLRTEALWIGLLAVVGFGAMTLIKEVSGLSGRPLEFRV